Protein AF-A0A368HBX9-F1 (afdb_monomer_lite)

pLDDT: mean 72.31, std 21.31, range [24.56, 94.81]

Radius of gyration: 29.07 Å; chains: 1; bounding box: 66×70×78 Å

Secondary structure (DSSP, 8-state):
-HHHHHHHHHHS---HHHHHHHHHHHHH-SS--SS-HHHHHHHHHHHHHHHHTT-SSGGGHHHHHHHHT-TT-TT----S-HHHHHHHHHHHHTT-TT----HHHHHHHHHHHHHHH-HHHHHHHHHHHHHHHHHHTSSS---------------------------HHHHHHHHHHHTT------PPPP-----------------TTGGGS-----HHHHHHTTSB-TTT-PBPPTTS--EEEEEETTEEEEEE--TTTTTSS---EEEESS-BSSS-TT---BHHHHHHHHHHHHS---HHHHHHHHHHTT-----HHHHHHHHHHHHHHHHHHHHHHHHHHHHHHHHHHTT-

Structure (mmCIF, N/CA/C/O backbone):
data_AF-A0A368HBX9-F1
#
_entry.id   AF-A0A368HBX9-F1
#
loop_
_atom_site.group_PDB
_atom_site.id
_atom_site.type_symbol
_atom_site.label_atom_id
_atom_site.label_alt_id
_atom_site.label_comp_id
_atom_site.label_asym_id
_atom_site.label_entity_id
_atom_site.label_seq_id
_atom_site.pdbx_PDB_ins_code
_atom_site.Cartn_x
_atom_site.Cartn_y
_atom_site.Cartn_z
_atom_site.occupancy
_atom_site.B_iso_or_equiv
_atom_site.auth_seq_id
_atom_site.auth_comp_id
_atom_site.auth_asym_id
_atom_site.auth_atom_id
_atom_site.pdbx_PDB_model_num
ATOM 1 N N . MET A 1 1 ? 14.252 -23.389 0.384 1.00 79.12 1 MET A N 1
ATOM 2 C CA . MET A 1 1 ? 14.029 -22.442 -0.738 1.00 79.12 1 MET A CA 1
ATOM 3 C C . MET A 1 1 ? 14.070 -23.138 -2.090 1.00 79.12 1 MET A C 1
ATOM 5 O O . MET A 1 1 ? 13.152 -22.897 -2.861 1.00 79.12 1 MET A O 1
ATOM 9 N N . GLY A 1 2 ? 15.043 -24.024 -2.354 1.00 83.69 2 GLY A N 1
ATOM 10 C CA . GLY A 1 2 ? 15.067 -24.845 -3.577 1.00 83.69 2 GLY A CA 1
ATOM 11 C C . GLY A 1 2 ? 13.742 -25.571 -3.844 1.00 83.69 2 GLY A C 1
ATOM 12 O O . GLY A 1 2 ? 13.160 -25.384 -4.903 1.00 83.69 2 GLY A O 1
ATOM 13 N N . LEU A 1 3 ? 13.184 -26.248 -2.830 1.00 88.06 3 LEU A N 1
ATOM 14 C CA . LEU A 1 3 ? 11.869 -26.904 -2.914 1.00 88.06 3 LEU A CA 1
ATOM 15 C C . LEU A 1 3 ? 10.725 -25.970 -3.352 1.00 88.06 3 LEU A C 1
ATOM 17 O O . LEU A 1 3 ? 9.911 -26.335 -4.195 1.00 88.06 3 LEU A O 1
ATOM 21 N N . LEU A 1 4 ? 10.667 -24.755 -2.802 1.00 87.88 4 LEU A N 1
ATOM 22 C CA . LEU A 1 4 ? 9.621 -23.780 -3.120 1.00 87.88 4 LEU A CA 1
ATOM 23 C C . LEU A 1 4 ? 9.725 -23.307 -4.575 1.00 87.88 4 LEU A C 1
ATOM 25 O O . LEU A 1 4 ? 8.722 -23.272 -5.278 1.00 87.88 4 LEU A O 1
ATOM 29 N N . LEU A 1 5 ? 10.932 -22.973 -5.039 1.00 87.06 5 LEU A N 1
ATOM 30 C CA . LEU A 1 5 ? 11.135 -22.553 -6.427 1.00 87.06 5 LEU A CA 1
ATOM 31 C C . LEU A 1 5 ? 10.890 -23.703 -7.404 1.00 87.06 5 LEU A C 1
ATOM 33 O O . LEU A 1 5 ? 10.202 -23.490 -8.393 1.00 87.06 5 LEU A O 1
ATOM 37 N N . ALA A 1 6 ? 11.364 -24.913 -7.097 1.00 87.69 6 ALA A N 1
ATOM 38 C CA . ALA A 1 6 ? 11.100 -26.108 -7.898 1.00 87.69 6 ALA A CA 1
ATOM 39 C C . ALA A 1 6 ? 9.591 -26.382 -8.033 1.00 87.69 6 ALA A C 1
ATOM 41 O O . ALA A 1 6 ? 9.101 -26.639 -9.130 1.00 87.69 6 ALA A O 1
ATOM 42 N N . SER A 1 7 ? 8.838 -26.228 -6.940 1.00 88.69 7 SER A N 1
ATOM 43 C CA . SER A 1 7 ? 7.377 -26.379 -6.947 1.00 88.69 7 SER A CA 1
ATOM 44 C C . SER A 1 7 ? 6.688 -25.291 -7.782 1.00 88.69 7 SER A C 1
ATOM 46 O O . SER A 1 7 ? 5.756 -25.582 -8.521 1.00 88.69 7 SER A O 1
ATOM 48 N N . LEU A 1 8 ? 7.164 -24.040 -7.727 1.00 86.56 8 LEU A N 1
ATOM 49 C CA . LEU A 1 8 ? 6.620 -22.923 -8.518 1.00 86.56 8 LEU A CA 1
ATOM 50 C C . LEU A 1 8 ? 6.936 -23.020 -10.010 1.00 86.56 8 LEU A C 1
ATOM 52 O O . LEU A 1 8 ? 6.115 -22.632 -10.838 1.00 86.56 8 LEU A O 1
ATOM 56 N N . MET A 1 9 ? 8.111 -23.534 -10.370 1.00 84.88 9 MET A N 1
ATOM 57 C CA . MET A 1 9 ? 8.434 -23.824 -11.768 1.00 84.88 9 MET A CA 1
ATOM 58 C C . MET A 1 9 ? 7.434 -24.788 -12.381 1.00 84.88 9 MET A C 1
ATOM 60 O O . MET A 1 9 ? 7.050 -24.611 -13.532 1.00 84.88 9 MET A O 1
ATOM 64 N N . HIS A 1 10 ? 6.992 -25.771 -11.600 1.00 81.25 10 HIS A N 1
ATOM 65 C CA . HIS A 1 10 ? 6.024 -26.746 -12.064 1.00 81.25 10 HIS A CA 1
ATOM 66 C C . HIS A 1 10 ? 4.590 -26.203 -12.030 1.00 81.25 10 HIS A C 1
ATOM 68 O O . HIS A 1 10 ? 3.863 -26.332 -13.010 1.00 81.25 10 HIS A O 1
ATOM 74 N N . ALA A 1 11 ? 4.196 -25.548 -10.935 1.00 78.12 11 ALA A N 1
ATOM 75 C CA . ALA A 1 11 ? 2.830 -25.071 -10.728 1.00 78.12 11 ALA A CA 1
ATOM 76 C C . ALA A 1 11 ? 2.458 -23.856 -11.598 1.00 78.12 11 ALA A C 1
ATOM 78 O O . ALA A 1 11 ? 1.345 -23.775 -12.111 1.00 78.12 11 ALA A O 1
ATOM 79 N N . GLU A 1 12 ? 3.375 -22.898 -11.759 1.00 70.81 12 GLU A N 1
ATOM 80 C CA . GLU A 1 12 ? 3.095 -21.587 -12.367 1.00 70.81 12 GLU A CA 1
ATOM 81 C C . GLU A 1 12 ? 3.931 -21.313 -13.628 1.00 70.81 12 GLU A C 1
ATOM 83 O O . GLU A 1 12 ? 3.961 -20.185 -14.123 1.00 70.81 12 GLU A O 1
ATOM 88 N N . ASN A 1 13 ? 4.625 -22.328 -14.155 1.00 69.88 13 ASN A N 1
ATOM 89 C CA . ASN A 1 13 ? 5.542 -22.198 -15.291 1.00 69.88 13 ASN A CA 1
ATOM 90 C C . ASN A 1 13 ? 6.575 -21.068 -15.083 1.00 69.88 13 ASN A C 1
ATOM 92 O O . ASN A 1 13 ? 6.860 -20.256 -15.973 1.00 69.88 13 ASN A O 1
ATOM 96 N N . LEU A 1 14 ? 7.111 -20.964 -13.860 1.00 81.38 14 LEU A N 1
ATOM 97 C CA . LEU A 1 14 ? 8.141 -19.982 -13.538 1.00 81.38 14 LEU A CA 1
ATOM 98 C C . LEU A 1 14 ? 9.397 -20.271 -14.373 1.00 81.38 14 LEU A C 1
ATOM 100 O O . LEU A 1 14 ? 10.064 -21.284 -14.182 1.00 81.38 14 LEU A O 1
ATOM 104 N N . ALA A 1 15 ? 9.740 -19.350 -15.276 1.00 85.75 15 ALA A N 1
ATOM 105 C CA . ALA A 1 15 ? 10.918 -19.485 -16.130 1.00 85.75 15 ALA A CA 1
ATOM 106 C C . ALA A 1 15 ? 12.202 -19.698 -15.306 1.00 85.75 15 ALA A C 1
ATOM 108 O O . ALA A 1 15 ? 12.456 -18.962 -14.344 1.00 85.75 15 ALA A O 1
ATOM 109 N N . LEU A 1 16 ? 13.038 -20.649 -15.736 1.00 84.12 16 LEU A N 1
ATOM 110 C CA . LEU A 1 16 ? 14.279 -21.048 -15.060 1.00 84.12 16 LEU A CA 1
ATOM 111 C C . LEU A 1 16 ? 15.177 -19.851 -14.718 1.00 84.12 16 LEU A C 1
ATOM 113 O O . LEU A 1 16 ? 15.685 -19.740 -13.603 1.00 84.12 16 LEU A O 1
ATOM 117 N N . GLU A 1 17 ? 15.300 -18.905 -15.644 1.00 83.50 17 GLU A N 1
ATOM 118 C CA . GLU A 1 17 ? 16.165 -17.737 -15.471 1.00 83.50 17 GLU A CA 1
ATOM 119 C C . GLU A 1 17 ? 15.660 -16.797 -14.374 1.00 83.50 17 GLU A C 1
ATOM 121 O O . GLU A 1 17 ? 16.452 -16.253 -13.605 1.00 83.50 17 GLU A O 1
ATOM 126 N N . LYS A 1 18 ? 14.337 -16.673 -14.214 1.00 83.00 18 LYS A N 1
ATOM 127 C CA . LYS A 1 18 ? 13.747 -15.931 -13.092 1.00 83.00 18 LYS A CA 1
ATOM 128 C C . LYS A 1 18 ? 13.973 -16.668 -11.778 1.00 83.00 18 LYS A C 1
ATOM 130 O O . LYS A 1 18 ? 14.318 -16.037 -10.783 1.00 83.00 18 LYS A O 1
ATOM 135 N N . ALA A 1 19 ? 13.818 -17.990 -11.776 1.00 85.38 19 ALA A N 1
ATOM 136 C CA . ALA A 1 19 ? 14.048 -18.804 -10.592 1.00 85.38 19 ALA A CA 1
ATOM 137 C C . ALA A 1 19 ? 15.518 -18.740 -10.126 1.00 85.38 19 ALA A C 1
ATOM 139 O O . ALA A 1 19 ? 15.749 -18.560 -8.934 1.00 85.38 19 ALA A O 1
ATOM 140 N N . LYS A 1 20 ? 16.504 -18.739 -11.040 1.00 85.94 20 LYS A N 1
ATOM 141 C CA . LYS A 1 20 ? 17.933 -18.539 -10.710 1.00 85.94 20 LYS A CA 1
ATOM 142 C C . LYS A 1 20 ? 18.205 -17.177 -10.079 1.00 85.94 20 LYS A C 1
ATOM 144 O O . LYS A 1 20 ? 18.946 -17.097 -9.103 1.00 85.94 20 LYS A O 1
ATOM 149 N N . ILE A 1 21 ? 17.599 -16.113 -10.612 1.00 83.19 21 ILE A N 1
ATOM 150 C CA . ILE A 1 21 ? 17.734 -14.755 -10.062 1.00 83.19 21 ILE A CA 1
ATOM 151 C C . ILE A 1 21 ? 17.143 -14.684 -8.651 1.00 83.19 21 ILE A C 1
ATOM 153 O O . ILE A 1 21 ? 17.749 -14.103 -7.757 1.00 83.19 21 ILE A O 1
ATOM 157 N N . VAL A 1 22 ? 15.970 -15.285 -8.429 1.00 84.00 22 VAL A N 1
ATOM 158 C CA . VAL A 1 22 ? 15.355 -15.320 -7.094 1.00 84.00 22 VAL A CA 1
ATOM 159 C C . VAL A 1 22 ? 16.190 -16.169 -6.137 1.00 84.00 22 VAL A C 1
ATOM 161 O O . VAL A 1 22 ? 16.391 -15.764 -4.997 1.00 84.00 22 VAL A O 1
ATOM 164 N N . TYR A 1 23 ? 16.715 -17.308 -6.593 1.00 86.06 23 TYR A N 1
ATOM 165 C CA . TYR A 1 23 ? 17.570 -18.179 -5.791 1.00 86.06 23 TYR A CA 1
ATOM 166 C C . TYR A 1 23 ? 18.853 -17.467 -5.347 1.00 86.06 23 TYR A C 1
ATOM 168 O O . TYR A 1 23 ? 19.150 -17.431 -4.154 1.00 86.06 23 TYR A O 1
ATOM 176 N N . SER A 1 24 ? 19.567 -16.825 -6.277 1.00 82.00 24 SER A N 1
ATOM 177 C CA . SER A 1 24 ? 20.786 -16.070 -5.968 1.00 82.00 24 SER A CA 1
ATOM 178 C C . SER A 1 24 ? 20.502 -14.855 -5.088 1.00 82.00 24 SER A C 1
ATOM 180 O O . SER A 1 24 ? 21.226 -14.619 -4.123 1.00 82.00 24 SER A O 1
ATOM 182 N N . ALA A 1 25 ? 19.408 -14.131 -5.337 1.00 77.94 25 ALA A N 1
ATOM 183 C CA . ALA A 1 25 ? 18.980 -13.039 -4.473 1.00 77.94 25 ALA A CA 1
ATOM 184 C C . ALA A 1 25 ? 18.682 -13.536 -3.050 1.00 77.94 25 ALA A C 1
ATOM 186 O O . ALA A 1 25 ? 19.131 -12.921 -2.093 1.00 77.94 25 ALA A O 1
ATOM 187 N N . CYS A 1 26 ? 18.015 -14.684 -2.895 1.00 76.50 26 CYS A N 1
ATOM 188 C CA . CYS A 1 26 ? 17.756 -15.294 -1.591 1.00 76.50 26 CYS A CA 1
ATOM 189 C C . CYS A 1 26 ? 19.023 -15.766 -0.865 1.00 76.50 26 CYS A C 1
ATOM 191 O O . CYS A 1 26 ? 19.058 -15.673 0.358 1.00 76.50 26 CYS A O 1
ATOM 193 N N . LEU A 1 27 ? 20.043 -16.247 -1.582 1.00 75.88 27 LEU A N 1
ATOM 194 C CA . LEU A 1 27 ? 21.338 -16.600 -0.987 1.00 75.88 27 LEU A CA 1
ATOM 195 C C . LEU A 1 27 ? 22.118 -15.362 -0.521 1.00 75.88 27 LEU A C 1
ATOM 197 O O . LEU A 1 27 ? 22.791 -15.407 0.504 1.00 75.88 27 LEU A O 1
ATOM 201 N N . MET A 1 28 ? 22.005 -14.252 -1.254 1.00 72.31 28 MET A N 1
ATOM 202 C CA . MET A 1 28 ? 22.721 -13.001 -0.970 1.00 72.31 28 MET A CA 1
ATOM 203 C C . MET A 1 28 ? 21.947 -12.057 -0.028 1.00 72.31 28 MET A C 1
ATOM 205 O O . MET A 1 28 ? 22.496 -11.063 0.453 1.00 72.31 28 MET A O 1
ATOM 209 N N . ALA A 1 29 ? 20.664 -12.325 0.235 1.00 56.78 29 ALA A N 1
ATOM 210 C CA . ALA A 1 29 ? 19.783 -11.429 0.974 1.00 56.78 29 ALA A CA 1
ATOM 211 C C . ALA A 1 29 ? 19.953 -11.551 2.492 1.00 56.78 29 ALA A C 1
ATOM 213 O O . ALA A 1 29 ? 19.341 -12.381 3.160 1.00 56.78 29 ALA A O 1
ATOM 214 N N . ILE A 1 30 ? 20.684 -10.580 3.039 1.00 50.31 30 ILE A N 1
ATOM 215 C CA . ILE A 1 30 ? 20.679 -10.218 4.458 1.00 50.31 30 ILE A CA 1
ATOM 216 C C . ILE A 1 30 ? 19.310 -9.641 4.881 1.00 50.31 30 ILE A C 1
ATOM 218 O O . ILE A 1 30 ? 18.937 -9.801 6.038 1.00 50.31 30 ILE A O 1
ATOM 222 N N . HIS A 1 31 ? 18.483 -9.076 3.984 1.00 43.25 31 HIS A N 1
ATOM 223 C CA . HIS A 1 31 ? 17.137 -8.580 4.326 1.00 43.25 31 HIS A CA 1
ATOM 224 C C . HIS A 1 31 ? 16.116 -8.709 3.174 1.00 43.25 31 HIS A C 1
ATOM 226 O O . HIS A 1 31 ? 16.200 -7.983 2.189 1.00 43.25 31 HIS A O 1
ATOM 232 N N . GLY A 1 32 ? 15.073 -9.533 3.356 1.00 48.66 32 GLY A N 1
ATOM 233 C CA . GLY A 1 32 ? 13.799 -9.404 2.625 1.00 48.66 32 GLY A CA 1
ATOM 234 C C . GLY A 1 32 ? 13.327 -10.652 1.870 1.00 48.66 32 GLY A C 1
ATOM 235 O O . GLY A 1 32 ? 14.054 -11.257 1.094 1.00 48.66 32 GLY A O 1
ATOM 236 N N . LYS A 1 33 ? 12.065 -11.037 2.092 1.00 55.94 33 LYS A N 1
ATOM 237 C CA . LYS A 1 33 ? 11.411 -12.190 1.455 1.00 55.94 33 LYS A CA 1
ATOM 238 C C . LYS A 1 33 ? 11.132 -11.879 -0.024 1.00 55.94 33 LYS A C 1
ATOM 240 O O . LYS A 1 33 ? 10.221 -11.113 -0.319 1.00 55.94 33 LYS A O 1
ATOM 245 N N . HIS A 1 34 ? 11.880 -12.488 -0.946 1.00 66.44 34 HIS A N 1
ATOM 246 C CA . HIS A 1 34 ? 11.668 -12.359 -2.402 1.00 66.44 34 HIS A CA 1
ATOM 247 C C . HIS A 1 34 ? 10.403 -13.068 -2.916 1.00 66.44 34 HIS A C 1
ATOM 249 O O . HIS A 1 34 ? 10.031 -12.918 -4.077 1.00 66.44 34 HIS A O 1
ATOM 255 N N . LEU A 1 35 ? 9.727 -13.829 -2.054 1.00 75.50 35 LEU A N 1
ATOM 256 C CA . LEU A 1 35 ? 8.522 -14.582 -2.376 1.00 75.50 35 LEU A CA 1
ATOM 257 C C . LEU A 1 35 ? 7.382 -14.127 -1.457 1.00 75.50 35 LEU A C 1
ATOM 259 O O . LEU A 1 35 ? 7.550 -14.042 -0.237 1.00 75.50 35 LEU A O 1
ATOM 263 N N . CYS A 1 36 ? 6.231 -13.794 -2.047 1.00 84.81 36 CYS A N 1
ATOM 264 C CA . CYS A 1 36 ? 5.035 -13.386 -1.317 1.00 84.81 36 CYS A CA 1
ATOM 265 C C . CYS A 1 36 ? 4.257 -14.606 -0.801 1.00 84.81 36 CYS A C 1
ATOM 267 O O . CYS A 1 36 ? 4.485 -15.731 -1.238 1.00 84.81 36 CYS A O 1
ATOM 269 N N . HIS A 1 37 ? 3.300 -14.379 0.103 1.00 84.94 37 HIS A N 1
ATOM 270 C CA . HIS A 1 37 ? 2.446 -15.440 0.649 1.00 84.94 37 HIS A CA 1
ATOM 271 C C . HIS A 1 37 ? 1.680 -16.222 -0.430 1.00 84.94 37 HIS A C 1
ATOM 273 O O . HIS A 1 37 ? 1.471 -17.417 -0.247 1.00 84.94 37 HIS A O 1
ATOM 279 N N . GLN A 1 38 ? 1.333 -15.586 -1.557 1.00 84.38 38 GLN A N 1
ATOM 280 C CA . GLN A 1 38 ? 0.671 -16.269 -2.670 1.00 84.38 38 GLN A CA 1
ATOM 281 C C . GLN A 1 38 ? 1.568 -17.344 -3.284 1.00 84.38 38 GLN A C 1
ATOM 283 O O . GLN A 1 38 ? 1.120 -18.465 -3.438 1.00 84.38 38 GLN A O 1
ATOM 288 N N . HIS A 1 39 ? 2.854 -17.065 -3.519 1.00 87.00 39 HIS A N 1
ATOM 289 C CA . HIS A 1 39 ? 3.775 -18.077 -4.046 1.00 87.00 39 HIS A CA 1
ATOM 290 C C . HIS A 1 39 ? 3.928 -19.279 -3.098 1.00 87.00 39 HIS A C 1
ATOM 292 O O . HIS A 1 39 ? 4.036 -20.417 -3.544 1.00 87.00 39 HIS A O 1
ATOM 298 N N . TYR A 1 40 ? 3.902 -19.052 -1.780 1.00 87.88 40 TYR A N 1
ATOM 299 C CA . TYR A 1 40 ? 3.886 -20.159 -0.818 1.00 87.88 40 TYR A CA 1
ATOM 300 C C . TYR A 1 40 ? 2.596 -20.980 -0.920 1.00 87.88 40 TYR A C 1
ATOM 302 O O . TYR A 1 40 ? 2.663 -22.205 -0.875 1.00 87.88 40 TYR A O 1
ATOM 310 N N . ARG A 1 41 ? 1.439 -20.322 -1.080 1.00 86.94 41 ARG A N 1
ATOM 311 C CA . ARG A 1 41 ? 0.151 -21.001 -1.269 1.00 86.94 41 ARG A CA 1
ATOM 312 C C . ARG A 1 41 ? 0.101 -21.779 -2.573 1.00 86.94 41 ARG A C 1
ATOM 314 O O . ARG A 1 41 ? -0.235 -22.949 -2.521 1.00 86.94 41 ARG A O 1
ATOM 321 N N . SER A 1 42 ? 0.494 -21.187 -3.698 1.00 86.62 42 SER A N 1
ATOM 322 C CA . SER A 1 42 ? 0.492 -21.853 -5.003 1.00 86.62 42 SER A CA 1
ATOM 323 C C . SER A 1 42 ? 1.381 -23.097 -5.013 1.00 86.62 42 SER A C 1
ATOM 325 O O . SER A 1 42 ? 0.954 -24.162 -5.451 1.00 86.62 42 SER A O 1
ATOM 327 N N . ALA A 1 43 ? 2.596 -22.993 -4.465 1.00 90.44 43 ALA A N 1
ATOM 328 C CA . ALA A 1 43 ? 3.504 -24.130 -4.349 1.00 90.44 43 ALA A CA 1
ATOM 329 C C . ALA A 1 43 ? 2.948 -25.233 -3.437 1.00 90.44 43 ALA A C 1
ATOM 331 O O . ALA A 1 43 ? 3.026 -26.411 -3.777 1.00 90.44 43 ALA A O 1
ATOM 332 N N . ALA A 1 44 ? 2.375 -24.854 -2.289 1.00 90.44 44 ALA A N 1
ATOM 333 C CA . ALA A 1 44 ? 1.752 -25.803 -1.374 1.00 90.44 44 ALA A CA 1
ATOM 334 C C . ALA A 1 44 ? 0.500 -26.447 -1.981 1.00 90.44 44 ALA A C 1
ATOM 336 O O . ALA A 1 44 ? 0.309 -27.642 -1.817 1.00 90.44 44 ALA A O 1
ATOM 337 N N . CYS A 1 45 ? -0.320 -25.684 -2.703 1.00 88.81 45 CYS A N 1
ATOM 338 C CA . CYS A 1 45 ? -1.526 -26.153 -3.378 1.00 88.81 45 CYS A CA 1
ATOM 339 C C . CYS A 1 45 ? -1.190 -27.230 -4.410 1.00 88.81 45 CYS A C 1
ATOM 341 O O . CYS A 1 45 ? -1.771 -28.312 -4.380 1.00 88.81 45 CYS A O 1
ATOM 343 N N . TRP A 1 46 ? -0.180 -26.986 -5.249 1.00 90.31 46 TRP A N 1
ATOM 344 C CA . TRP A 1 46 ? 0.285 -27.989 -6.201 1.00 90.31 46 TRP A CA 1
ATOM 345 C C . TRP A 1 46 ? 0.820 -29.251 -5.502 1.00 90.31 46 TRP A C 1
ATOM 347 O O . TRP A 1 46 ? 0.377 -30.353 -5.817 1.00 90.31 46 TRP A O 1
ATOM 357 N N . LEU A 1 47 ? 1.694 -29.104 -4.497 1.00 89.94 47 LEU A N 1
ATOM 358 C CA . LEU A 1 47 ? 2.228 -30.244 -3.736 1.00 89.94 47 LEU A CA 1
ATOM 359 C C . LEU A 1 47 ? 1.137 -31.040 -3.003 1.00 89.94 47 LEU A C 1
ATOM 361 O O . LEU A 1 47 ? 1.217 -32.261 -2.928 1.00 89.94 47 LEU A O 1
ATOM 365 N N . ILE A 1 48 ? 0.121 -30.364 -2.464 1.00 88.38 48 ILE A N 1
ATOM 366 C CA . ILE A 1 48 ? -1.043 -30.999 -1.835 1.00 88.38 48 ILE A CA 1
ATOM 367 C C . ILE A 1 48 ? -1.850 -31.774 -2.872 1.00 88.38 48 ILE A C 1
ATOM 369 O O . ILE A 1 48 ? -2.330 -32.858 -2.559 1.00 88.38 48 ILE A O 1
ATOM 373 N N . GLY A 1 49 ? -1.978 -31.260 -4.095 1.00 85.44 49 GLY A N 1
ATOM 374 C CA . GLY A 1 49 ? -2.616 -31.986 -5.188 1.00 85.44 49 GLY A CA 1
ATOM 375 C C . GLY A 1 49 ? -1.920 -33.311 -5.489 1.00 85.44 49 GLY A C 1
ATOM 376 O O . GLY A 1 49 ? -2.577 -34.350 -5.494 1.00 85.44 49 GLY A O 1
ATOM 377 N N . GLU A 1 50 ? -0.594 -33.286 -5.634 1.00 88.00 50 GLU A N 1
ATOM 378 C CA . GLU A 1 50 ? 0.221 -34.493 -5.846 1.00 88.00 50 GLU A CA 1
ATOM 379 C C . GLU A 1 50 ? 0.181 -35.445 -4.632 1.00 88.00 50 GLU A C 1
ATOM 381 O O . GLU A 1 50 ? 0.150 -36.672 -4.771 1.00 88.00 50 GLU A O 1
ATOM 386 N N . ALA A 1 51 ? 0.133 -34.891 -3.417 1.00 85.38 51 ALA A N 1
ATOM 387 C CA . ALA A 1 51 ? 0.014 -35.683 -2.198 1.00 85.38 51 ALA A CA 1
ATOM 388 C C . ALA A 1 51 ? -1.342 -36.395 -2.117 1.00 85.38 51 ALA A C 1
ATOM 390 O O . ALA A 1 51 ? -1.405 -37.594 -1.861 1.00 85.38 51 ALA A O 1
ATOM 391 N N . ARG A 1 52 ? -2.443 -35.688 -2.403 1.00 82.75 52 ARG A N 1
ATOM 392 C CA . ARG A 1 52 ? -3.798 -36.261 -2.388 1.00 82.75 52 ARG A CA 1
ATOM 393 C C . ARG A 1 52 ? -3.986 -37.329 -3.456 1.00 82.75 52 ARG A C 1
ATOM 395 O O . ARG A 1 52 ? -4.687 -38.293 -3.185 1.00 82.75 52 ARG A O 1
ATOM 402 N N . SER A 1 53 ? -3.346 -37.204 -4.621 1.00 79.94 53 SER A N 1
ATOM 403 C CA . SER A 1 53 ? -3.378 -38.269 -5.634 1.00 79.94 53 SER A CA 1
ATOM 404 C C . SER A 1 53 ? -2.674 -39.557 -5.201 1.00 79.94 53 SER A C 1
ATOM 406 O O . SER A 1 53 ? -2.876 -40.589 -5.831 1.00 79.94 53 SER A O 1
ATOM 408 N N . SER A 1 54 ? -1.869 -39.506 -4.138 1.00 76.12 54 SER A N 1
ATOM 409 C CA . SER A 1 54 ? -1.122 -40.656 -3.610 1.00 76.12 54 SER A CA 1
ATOM 410 C C . SER A 1 54 ? -1.807 -41.335 -2.425 1.00 76.12 54 SER A C 1
ATOM 412 O O . SER A 1 54 ? -1.372 -42.402 -2.003 1.00 76.12 54 SER A O 1
ATOM 414 N N . LEU A 1 55 ? -2.847 -40.714 -1.859 1.00 77.88 55 LEU A N 1
ATOM 415 C CA . LEU A 1 55 ? -3.552 -41.206 -0.678 1.00 77.88 55 LEU A CA 1
ATOM 416 C C . LEU A 1 55 ? -4.837 -41.937 -1.078 1.00 77.88 55 LEU A C 1
ATOM 418 O O . LEU A 1 55 ? -5.579 -41.468 -1.938 1.00 77.88 55 LEU A O 1
ATOM 422 N N . GLU A 1 56 ? -5.137 -43.045 -0.395 1.00 72.38 56 GLU A N 1
ATOM 423 C CA . GLU A 1 56 ? -6.407 -43.771 -0.563 1.00 72.38 56 GLU A CA 1
ATOM 424 C C . GLU A 1 56 ? -7.611 -42.931 -0.099 1.00 72.38 56 GLU A C 1
ATOM 426 O O . GLU A 1 56 ? -8.672 -42.972 -0.720 1.00 72.38 56 GLU A O 1
ATOM 431 N N . ASP A 1 57 ? -7.435 -42.126 0.958 1.00 74.88 57 ASP A N 1
ATOM 432 C CA . ASP A 1 57 ? -8.425 -41.159 1.441 1.00 74.88 57 ASP A CA 1
ATOM 433 C C . ASP A 1 57 ? -7.844 -39.727 1.448 1.00 74.88 57 ASP A C 1
ATOM 435 O O . ASP A 1 57 ? -7.035 -39.374 2.318 1.00 74.88 57 ASP A O 1
ATOM 439 N N . PRO A 1 58 ? -8.286 -38.852 0.524 1.00 69.31 58 PRO A N 1
ATOM 440 C CA . PRO A 1 58 ? -7.821 -37.471 0.422 1.00 69.31 58 PRO A CA 1
ATOM 441 C C . PRO A 1 58 ? -8.108 -36.602 1.654 1.00 69.31 58 PRO A C 1
ATOM 443 O O . PRO A 1 58 ? -7.535 -35.514 1.760 1.00 69.31 58 PRO A O 1
ATOM 446 N N . ASN A 1 59 ? -9.003 -37.028 2.553 1.00 72.31 59 ASN A N 1
ATOM 447 C CA . ASN A 1 59 ? -9.347 -36.301 3.779 1.00 72.31 59 ASN A CA 1
ATOM 448 C C . ASN A 1 59 ? -8.392 -36.607 4.944 1.00 72.31 59 ASN A C 1
ATOM 450 O O . ASN A 1 59 ? -8.413 -35.905 5.954 1.00 72.31 59 ASN A O 1
ATOM 454 N N . GLN A 1 60 ? -7.516 -37.607 4.802 1.00 77.19 60 GLN A N 1
ATOM 455 C CA . GLN A 1 60 ? -6.551 -38.001 5.835 1.00 77.19 60 GLN A CA 1
ATOM 456 C C . GLN A 1 60 ? -5.197 -37.295 5.709 1.00 77.19 60 GLN A C 1
ATOM 458 O O . GLN A 1 60 ? -4.285 -37.570 6.487 1.00 77.19 60 GLN A O 1
ATOM 463 N N . LEU A 1 61 ? -5.052 -36.346 4.779 1.00 80.81 61 LEU A N 1
ATOM 464 C CA . LEU A 1 61 ? -3.791 -35.641 4.538 1.00 80.81 61 LEU A CA 1
ATOM 465 C C . LEU A 1 61 ? -3.228 -34.965 5.801 1.00 80.81 61 LEU A C 1
ATOM 467 O O . LEU A 1 61 ? -2.028 -35.039 6.044 1.00 80.81 61 LEU A O 1
ATOM 471 N N . ASP A 1 62 ? -4.071 -34.346 6.634 1.00 79.31 62 ASP A N 1
ATOM 472 C CA . ASP A 1 62 ? -3.621 -33.720 7.889 1.00 79.31 62 ASP A CA 1
ATOM 473 C C . ASP A 1 62 ? -3.068 -34.752 8.886 1.00 79.31 62 ASP A C 1
ATOM 475 O O . ASP A 1 62 ? -2.034 -34.528 9.518 1.00 79.31 62 ASP A O 1
ATOM 479 N N . ALA A 1 63 ? -3.724 -35.913 8.986 1.00 80.12 63 ALA A N 1
ATOM 480 C CA . ALA A 1 63 ? -3.267 -37.016 9.825 1.00 80.12 63 ALA A CA 1
ATOM 481 C C . ALA A 1 63 ? -1.945 -37.596 9.297 1.00 80.12 63 ALA A C 1
ATOM 483 O O . ALA A 1 63 ? -1.009 -37.779 10.073 1.00 80.12 63 ALA A O 1
ATOM 484 N N . HIS A 1 64 ? -1.828 -37.786 7.979 1.00 78.69 64 HIS A N 1
ATOM 485 C CA . HIS A 1 64 ? -0.600 -38.249 7.330 1.00 78.69 64 HIS A CA 1
ATOM 486 C C . HIS A 1 64 ? 0.571 -37.280 7.518 1.00 78.69 64 HIS A C 1
ATOM 488 O O . HIS A 1 64 ? 1.670 -37.715 7.856 1.00 78.69 64 HIS A O 1
ATOM 494 N N . LEU A 1 65 ? 0.352 -35.969 7.363 1.00 80.50 65 LEU A N 1
ATOM 495 C CA . LEU A 1 65 ? 1.386 -34.957 7.610 1.00 80.50 65 LEU A CA 1
ATOM 496 C C . LEU A 1 65 ? 1.833 -34.944 9.077 1.00 80.50 65 LEU A C 1
ATOM 498 O O . LEU A 1 65 ? 3.016 -34.754 9.353 1.00 80.50 65 LEU A O 1
ATOM 502 N N . ARG A 1 66 ? 0.905 -35.157 10.018 1.00 79.56 66 ARG A N 1
ATOM 503 C CA . ARG A 1 66 ? 1.210 -35.206 11.453 1.00 79.56 66 ARG A CA 1
ATOM 504 C C . ARG A 1 66 ? 2.047 -36.430 11.813 1.00 79.56 66 ARG A C 1
ATOM 506 O O . ARG A 1 66 ? 3.079 -36.267 12.454 1.00 79.56 66 ARG A O 1
ATOM 513 N N . VAL A 1 67 ? 1.650 -37.614 11.343 1.00 80.75 67 VAL A N 1
ATOM 514 C CA . VAL A 1 67 ? 2.396 -38.868 11.546 1.00 80.75 67 VAL A CA 1
ATOM 515 C C . VAL A 1 67 ? 3.791 -38.778 10.923 1.00 80.75 67 VAL A C 1
ATOM 517 O O . VAL A 1 67 ? 4.771 -39.170 11.549 1.00 80.75 67 VAL A O 1
ATOM 520 N N . ALA A 1 68 ? 3.913 -38.173 9.738 1.00 77.69 68 ALA A N 1
ATOM 521 C CA . ALA A 1 68 ? 5.191 -38.013 9.047 1.00 77.69 68 ALA A CA 1
ATOM 522 C C . ALA A 1 68 ? 6.187 -37.069 9.753 1.00 77.69 68 ALA A C 1
ATOM 524 O O . ALA A 1 68 ? 7.378 -37.084 9.441 1.00 77.69 68 ALA A O 1
ATOM 525 N N . LEU A 1 69 ? 5.720 -36.240 10.694 1.00 77.31 69 LEU A N 1
ATOM 526 C CA . LEU A 1 69 ? 6.564 -35.378 11.527 1.00 77.31 69 LEU A CA 1
ATOM 527 C C . LEU A 1 69 ? 6.932 -36.015 12.875 1.00 77.31 69 LEU A C 1
ATOM 529 O O . LEU A 1 69 ? 7.769 -35.456 13.590 1.00 77.31 69 LEU A O 1
ATOM 533 N N . GLU A 1 70 ? 6.336 -37.155 13.239 1.00 77.62 70 GLU A N 1
ATOM 534 C CA . GLU A 1 70 ? 6.631 -37.819 14.505 1.00 77.62 70 GLU A CA 1
ATOM 535 C C . GLU A 1 70 ? 7.995 -38.531 14.457 1.00 77.62 70 GLU A C 1
ATOM 537 O O . GLU A 1 70 ? 8.226 -39.408 13.620 1.00 77.62 70 GLU A O 1
ATOM 542 N N . PRO A 1 71 ? 8.912 -38.229 15.397 1.00 62.72 71 PRO A N 1
ATOM 543 C CA . PRO A 1 71 ? 10.263 -38.794 15.404 1.00 62.72 71 PRO A CA 1
ATOM 544 C C . PRO A 1 71 ? 10.301 -40.311 15.655 1.00 62.72 71 PRO A C 1
ATOM 546 O O . PRO A 1 71 ? 11.344 -40.930 15.457 1.00 62.72 71 PRO A O 1
ATOM 549 N N . ALA A 1 72 ? 9.184 -40.912 16.081 1.00 61.06 72 ALA A N 1
ATOM 550 C CA . ALA A 1 72 ? 9.061 -42.346 16.331 1.00 61.06 72 ALA A CA 1
ATOM 551 C C . ALA A 1 72 ? 8.913 -43.191 15.048 1.00 61.06 72 ALA A C 1
ATOM 553 O O . ALA A 1 72 ? 9.161 -44.393 15.099 1.00 61.06 72 ALA A O 1
ATOM 554 N N . HIS A 1 73 ? 8.562 -42.588 13.901 1.00 54.81 73 HIS A N 1
ATOM 555 C CA . HIS A 1 73 ? 8.347 -43.303 12.632 1.00 54.81 73 HIS A CA 1
ATOM 556 C C . HIS A 1 73 ? 9.087 -42.657 11.440 1.00 54.81 73 HIS A C 1
ATOM 558 O O . HIS A 1 73 ? 8.465 -42.242 10.463 1.00 54.81 73 HIS A O 1
ATOM 564 N N . PRO A 1 74 ? 10.431 -42.596 11.452 1.00 49.78 74 PRO A N 1
ATOM 565 C CA . PRO A 1 74 ? 11.200 -41.839 10.461 1.00 49.78 74 PRO A CA 1
ATOM 566 C C . PRO A 1 74 ? 11.277 -42.462 9.052 1.00 49.78 74 PRO A C 1
ATOM 568 O O . PRO A 1 74 ? 11.991 -41.917 8.215 1.00 49.78 74 PRO A O 1
ATOM 571 N N . GLN A 1 75 ? 10.616 -43.594 8.762 1.00 51.75 75 GLN A N 1
ATOM 572 C CA . GLN A 1 75 ? 10.933 -44.374 7.551 1.00 51.75 75 GLN A CA 1
ATOM 573 C C . GLN A 1 75 ? 9.823 -44.652 6.532 1.00 51.75 75 GLN A C 1
ATOM 575 O O . GLN A 1 75 ? 10.171 -45.141 5.463 1.00 51.75 75 GLN A O 1
ATOM 580 N N . ARG A 1 76 ? 8.537 -44.350 6.754 1.00 54.22 76 ARG A N 1
ATOM 581 C CA . ARG A 1 76 ? 7.510 -44.667 5.732 1.00 54.22 76 ARG A CA 1
ATOM 582 C C . ARG A 1 76 ? 6.285 -43.766 5.760 1.00 54.22 76 ARG A C 1
ATOM 584 O O . ARG A 1 76 ? 5.176 -44.222 6.015 1.00 54.22 76 ARG A O 1
ATOM 591 N N . THR A 1 77 ? 6.466 -42.500 5.422 1.00 61.97 77 THR A N 1
ATOM 592 C CA . THR A 1 77 ? 5.315 -41.733 4.935 1.00 61.97 77 THR A CA 1
ATOM 593 C C . THR A 1 77 ? 5.732 -41.038 3.657 1.00 61.97 77 THR A C 1
ATOM 595 O O . THR A 1 77 ? 6.217 -39.908 3.673 1.00 61.97 77 THR A O 1
ATOM 598 N N . ASP A 1 78 ? 5.600 -41.768 2.552 1.00 73.50 78 ASP A N 1
ATOM 599 C CA . ASP A 1 78 ? 5.678 -41.200 1.213 1.00 73.50 78 ASP A CA 1
ATOM 600 C C . ASP A 1 78 ? 4.443 -40.314 1.037 1.00 73.50 78 ASP A C 1
ATOM 602 O O . ASP A 1 78 ? 3.350 -40.779 0.732 1.00 73.50 78 ASP A O 1
ATOM 606 N N . VAL A 1 79 ? 4.597 -39.028 1.361 1.00 79.31 79 VAL A N 1
ATOM 607 C CA . VAL A 1 79 ? 3.498 -38.053 1.286 1.00 79.31 79 VAL A CA 1
ATOM 608 C C . VAL A 1 79 ? 3.178 -37.701 -0.163 1.00 79.31 79 VAL A C 1
ATOM 610 O O . VAL A 1 79 ? 2.042 -37.369 -0.471 1.00 79.31 79 VAL A O 1
ATOM 613 N N . VAL A 1 80 ? 4.169 -37.777 -1.049 1.00 84.75 80 VAL A N 1
ATOM 614 C CA . VAL A 1 80 ? 4.034 -37.576 -2.496 1.00 84.75 80 VAL A CA 1
ATOM 615 C C . VAL A 1 80 ? 4.683 -38.756 -3.228 1.00 84.75 80 VAL A C 1
ATOM 617 O O . VAL A 1 80 ? 5.531 -39.427 -2.632 1.00 84.75 80 VAL A O 1
ATOM 620 N N . PRO A 1 81 ? 4.358 -39.005 -4.511 1.00 87.06 81 PRO A N 1
ATOM 621 C CA . PRO A 1 81 ? 5.003 -40.055 -5.288 1.00 87.06 81 PRO A CA 1
ATOM 622 C C . PRO A 1 81 ? 6.507 -39.804 -5.407 1.00 87.06 81 PRO A C 1
ATOM 624 O O . PRO A 1 81 ? 6.964 -38.654 -5.474 1.00 87.06 81 PRO A O 1
ATOM 627 N N . MET A 1 82 ? 7.292 -40.876 -5.490 1.00 85.69 82 MET A N 1
ATOM 628 C CA . MET A 1 82 ? 8.748 -40.778 -5.633 1.00 85.69 82 MET A CA 1
ATOM 629 C C . MET A 1 82 ? 9.142 -40.016 -6.909 1.00 85.69 82 MET A C 1
ATOM 631 O O . MET A 1 82 ? 10.126 -39.278 -6.921 1.00 85.69 82 MET A O 1
ATOM 635 N N . GLU A 1 83 ? 8.334 -40.115 -7.963 1.00 87.06 83 GLU A N 1
ATOM 636 C CA . GLU A 1 83 ? 8.511 -39.408 -9.232 1.00 87.06 83 GLU A CA 1
ATOM 637 C C . GLU A 1 83 ? 8.424 -37.888 -9.047 1.00 87.06 83 GLU A C 1
ATOM 639 O O . GLU A 1 83 ? 9.145 -37.134 -9.704 1.00 87.06 83 GLU A O 1
ATOM 644 N N . VAL A 1 84 ? 7.564 -37.421 -8.136 1.00 88.56 84 VAL A N 1
ATOM 645 C CA . VAL A 1 84 ? 7.418 -35.996 -7.811 1.00 88.56 84 VAL A CA 1
ATOM 646 C C . VAL A 1 84 ? 8.645 -35.506 -7.052 1.00 88.56 84 VAL A C 1
ATOM 648 O O . VAL A 1 84 ? 9.184 -34.450 -7.388 1.00 88.56 84 VAL A O 1
ATOM 651 N N . LEU A 1 85 ? 9.143 -36.291 -6.093 1.00 89.94 85 LEU A N 1
ATOM 652 C CA . LEU A 1 85 ? 10.380 -35.972 -5.380 1.00 89.94 85 LEU A CA 1
ATOM 653 C C . LEU A 1 85 ? 11.577 -35.894 -6.340 1.00 89.94 85 LEU A C 1
ATOM 655 O O . LEU A 1 85 ? 12.308 -34.906 -6.321 1.00 89.94 85 LEU A O 1
ATOM 659 N N . GLN A 1 86 ? 11.751 -36.890 -7.213 1.00 89.94 86 GLN A N 1
ATOM 660 C CA . GLN A 1 86 ? 12.831 -36.915 -8.207 1.00 89.94 86 GLN A CA 1
ATOM 661 C C . GLN A 1 86 ? 12.744 -35.734 -9.177 1.00 89.94 86 GLN A C 1
ATOM 663 O O . GLN A 1 86 ? 13.754 -35.105 -9.496 1.00 89.94 86 GLN A O 1
ATOM 668 N N . ARG A 1 87 ? 11.532 -35.372 -9.611 1.00 89.25 87 ARG A N 1
ATOM 669 C CA . ARG A 1 87 ? 11.321 -34.211 -10.479 1.00 89.25 87 ARG A CA 1
ATOM 670 C C . ARG A 1 87 ? 11.693 -32.910 -9.772 1.00 89.25 87 ARG A C 1
ATOM 672 O O . ARG A 1 87 ? 12.418 -32.095 -10.340 1.00 89.25 87 ARG A O 1
ATOM 679 N N . LEU A 1 88 ? 11.258 -32.719 -8.528 1.00 90.25 88 LEU A N 1
ATOM 680 C CA . LEU A 1 88 ? 11.619 -31.546 -7.727 1.00 90.25 88 LEU A CA 1
ATOM 681 C C . LEU A 1 88 ? 13.124 -31.461 -7.484 1.00 90.25 88 LEU A C 1
ATOM 683 O O . LEU A 1 88 ? 13.690 -30.374 -7.590 1.00 90.25 88 LEU A O 1
ATOM 687 N N . GLN A 1 89 ? 13.766 -32.601 -7.230 1.00 91.56 89 GLN A N 1
ATOM 688 C CA . GLN A 1 89 ? 15.214 -32.704 -7.104 1.00 91.56 89 GLN A CA 1
ATOM 689 C C . GLN A 1 89 ? 15.918 -32.271 -8.400 1.00 91.56 89 GLN A C 1
ATOM 691 O O . GLN A 1 89 ? 16.803 -31.421 -8.350 1.00 91.56 89 GLN A O 1
ATOM 696 N N . SER A 1 90 ? 15.465 -32.748 -9.567 1.00 89.25 90 SER A N 1
ATOM 697 C CA . SER A 1 90 ? 16.043 -32.355 -10.861 1.00 89.25 90 SER A CA 1
ATOM 698 C C . SER A 1 90 ? 15.951 -30.845 -11.118 1.00 89.25 90 SER A C 1
ATOM 700 O O . SER A 1 90 ? 16.906 -30.242 -11.601 1.00 89.25 90 SER A O 1
ATOM 702 N N . TYR A 1 91 ? 14.845 -30.199 -10.726 1.00 87.94 91 TYR A N 1
ATOM 703 C CA . TYR A 1 91 ? 14.713 -28.743 -10.811 1.00 87.94 91 TYR A CA 1
ATOM 704 C C . TYR A 1 91 ? 15.605 -28.024 -9.800 1.00 87.94 91 TYR A C 1
ATOM 706 O O . TYR A 1 91 ? 16.200 -27.004 -10.135 1.00 87.94 91 TYR A O 1
ATOM 714 N N . ALA A 1 92 ? 15.716 -28.538 -8.575 1.00 88.25 92 ALA A N 1
ATOM 715 C CA . ALA A 1 92 ? 16.571 -27.958 -7.548 1.00 88.25 92 ALA A CA 1
ATOM 716 C C . ALA A 1 92 ? 18.048 -27.953 -7.965 1.00 88.25 92 ALA A C 1
ATOM 718 O O . ALA A 1 92 ? 18.729 -26.945 -7.782 1.00 88.25 92 ALA A O 1
ATOM 719 N N . GLU A 1 93 ? 18.507 -29.020 -8.621 1.00 89.94 93 GLU A N 1
ATOM 720 C CA . GLU A 1 93 ? 19.872 -29.153 -9.142 1.00 89.94 93 GLU A CA 1
ATOM 721 C C . GLU A 1 93 ? 20.224 -28.127 -10.229 1.00 89.94 93 GLU A C 1
ATOM 723 O O . GLU A 1 93 ? 21.403 -27.810 -10.415 1.00 89.94 93 GLU A O 1
ATOM 728 N N . LEU A 1 94 ? 19.225 -27.548 -10.912 1.00 85.50 94 LEU A N 1
ATOM 729 C CA . LEU A 1 94 ? 19.436 -26.448 -11.865 1.00 85.50 94 LEU A CA 1
ATOM 730 C C . LEU A 1 94 ? 19.853 -25.139 -11.177 1.00 85.50 94 LEU A C 1
ATOM 732 O O . LEU A 1 94 ? 20.362 -24.231 -11.844 1.00 85.50 94 LEU A O 1
ATOM 736 N N . PHE A 1 95 ? 19.627 -25.033 -9.867 1.00 81.75 95 PHE A N 1
ATOM 737 C CA . PHE A 1 95 ? 19.983 -23.877 -9.045 1.00 81.75 95 PHE A CA 1
ATOM 738 C C . PHE A 1 95 ? 21.138 -24.177 -8.104 1.00 81.75 95 PHE A C 1
ATOM 740 O O . PHE A 1 95 ? 22.033 -23.349 -7.947 1.00 81.75 95 PHE A O 1
ATOM 747 N N . ASP A 1 96 ? 21.098 -25.343 -7.464 1.00 82.06 96 ASP A N 1
ATOM 748 C CA . ASP A 1 96 ? 22.044 -25.737 -6.437 1.00 82.06 96 ASP A CA 1
ATOM 749 C C . ASP A 1 96 ? 22.165 -27.254 -6.351 1.00 82.06 96 ASP A C 1
ATOM 751 O O . ASP A 1 96 ? 21.290 -27.952 -5.843 1.00 82.06 96 ASP A O 1
ATOM 755 N N . LYS A 1 97 ? 23.309 -27.753 -6.813 1.00 83.88 97 LYS A N 1
ATOM 756 C CA . LYS A 1 97 ? 23.644 -29.179 -6.778 1.00 83.88 97 LYS A CA 1
ATOM 757 C C . LYS A 1 97 ? 23.965 -29.691 -5.372 1.00 83.88 97 LYS A C 1
ATOM 759 O O . LYS A 1 97 ? 24.103 -30.894 -5.191 1.00 83.88 97 LYS A O 1
ATOM 764 N N . THR A 1 98 ? 24.153 -28.801 -4.398 1.00 81.88 98 THR A N 1
ATOM 765 C CA . THR A 1 98 ? 24.628 -29.160 -3.054 1.00 81.88 98 THR A CA 1
ATOM 766 C C . THR A 1 98 ? 23.502 -29.370 -2.047 1.00 81.88 98 THR A C 1
ATOM 768 O O . THR A 1 98 ? 23.742 -29.948 -0.989 1.00 81.88 98 THR A O 1
ATOM 771 N N . THR A 1 99 ? 22.274 -28.953 -2.377 1.00 79.50 99 THR A N 1
ATOM 772 C CA . THR A 1 99 ? 21.124 -29.022 -1.469 1.00 79.50 99 THR A CA 1
ATOM 773 C C . THR A 1 99 ? 20.131 -30.100 -1.929 1.00 79.50 99 THR A C 1
ATOM 775 O O . THR A 1 99 ? 19.265 -29.805 -2.757 1.00 79.50 99 THR A O 1
ATOM 778 N N . PRO A 1 100 ? 20.217 -31.341 -1.411 1.00 87.56 100 PRO A N 1
ATOM 779 C CA . PRO A 1 100 ? 19.241 -32.381 -1.719 1.00 87.56 100 PRO A CA 1
ATOM 780 C C . PRO A 1 100 ? 17.889 -32.067 -1.066 1.00 87.56 100 PRO A C 1
ATOM 782 O O . PRO A 1 100 ? 17.822 -31.667 0.096 1.00 87.56 100 PRO A O 1
ATOM 785 N N . ILE A 1 101 ? 16.807 -32.264 -1.816 1.00 89.12 101 ILE A N 1
ATOM 786 C CA . ILE A 1 101 ? 15.432 -32.221 -1.322 1.00 89.12 101 ILE A CA 1
ATOM 787 C C . ILE A 1 101 ? 15.064 -33.618 -0.829 1.00 89.12 101 ILE A C 1
ATOM 789 O O . ILE A 1 101 ? 15.165 -34.597 -1.565 1.00 89.12 101 ILE A O 1
ATOM 793 N N . THR A 1 102 ? 14.591 -33.708 0.410 1.00 89.94 102 THR A N 1
ATOM 794 C CA . THR A 1 102 ? 14.093 -34.958 0.997 1.00 89.94 102 THR A CA 1
ATOM 795 C C . THR A 1 102 ? 12.570 -34.943 1.144 1.00 89.94 102 THR A C 1
ATOM 797 O O . THR A 1 102 ? 11.956 -33.874 1.189 1.00 89.94 102 THR A O 1
ATOM 800 N N . MET A 1 103 ? 11.938 -36.118 1.294 1.00 87.44 103 MET A N 1
ATOM 801 C CA . MET A 1 103 ? 10.505 -36.201 1.638 1.00 87.44 103 MET A CA 1
ATOM 802 C C . MET A 1 103 ? 10.180 -35.388 2.894 1.00 87.44 103 MET A C 1
ATOM 804 O O . MET A 1 103 ? 9.176 -34.683 2.939 1.00 87.44 103 MET A O 1
ATOM 808 N N . LEU A 1 104 ? 11.064 -35.416 3.894 1.00 86.69 104 LEU A N 1
ATOM 809 C CA . LEU A 1 104 ? 10.882 -34.674 5.138 1.00 86.69 104 LEU A CA 1
ATOM 810 C C . LEU A 1 104 ? 10.835 -33.154 4.913 1.00 86.69 104 LEU A C 1
ATOM 812 O O . LEU A 1 104 ? 10.100 -32.457 5.612 1.00 86.69 104 LEU A O 1
ATOM 816 N N . ASP A 1 105 ? 11.568 -32.630 3.928 1.00 88.69 105 ASP A N 1
ATOM 817 C CA . ASP A 1 105 ? 11.503 -31.210 3.568 1.00 88.69 105 ASP A CA 1
ATOM 818 C C . ASP A 1 105 ? 10.150 -30.845 2.953 1.00 88.69 105 ASP A C 1
ATOM 820 O O . ASP A 1 105 ? 9.616 -29.774 3.248 1.00 88.69 105 ASP A O 1
ATOM 824 N N . ILE A 1 106 ? 9.566 -31.752 2.163 1.00 90.06 106 ILE A N 1
ATOM 825 C CA . ILE A 1 106 ? 8.213 -31.608 1.609 1.00 90.06 106 ILE A CA 1
ATOM 826 C C . ILE A 1 106 ? 7.182 -31.603 2.737 1.00 90.06 106 ILE A C 1
ATOM 828 O O . ILE A 1 106 ? 6.368 -30.682 2.813 1.00 90.06 106 ILE A O 1
ATOM 832 N N . VAL A 1 107 ? 7.258 -32.562 3.664 1.00 88.62 107 VAL A N 1
ATOM 833 C CA . VAL A 1 107 ? 6.347 -32.634 4.817 1.00 88.62 107 VAL A CA 1
ATOM 834 C C . VAL A 1 107 ? 6.438 -31.374 5.677 1.00 88.62 107 VAL A C 1
ATOM 836 O O . VAL A 1 107 ? 5.416 -30.768 6.002 1.00 88.62 107 VAL A O 1
ATOM 839 N N . ARG A 1 108 ? 7.655 -30.926 6.011 1.00 89.12 108 ARG A N 1
ATOM 840 C CA . ARG A 1 108 ? 7.874 -29.695 6.787 1.00 89.12 108 ARG A CA 1
ATOM 841 C C . ARG A 1 108 ? 7.330 -28.467 6.067 1.00 89.12 108 ARG A C 1
ATOM 843 O O . ARG A 1 108 ? 6.705 -27.621 6.701 1.00 89.12 108 ARG A O 1
ATOM 850 N N . PHE A 1 109 ? 7.552 -28.368 4.758 1.00 90.75 109 PHE A N 1
ATOM 851 C CA . PHE A 1 109 ? 7.051 -27.259 3.954 1.00 90.75 109 PHE A CA 1
ATOM 852 C C . PHE A 1 109 ? 5.518 -27.224 3.917 1.00 90.75 109 PHE A C 1
ATOM 854 O O . PHE A 1 109 ? 4.923 -26.167 4.147 1.00 90.75 109 PHE A O 1
ATOM 861 N N . LEU A 1 110 ? 4.879 -28.372 3.679 1.00 90.00 110 LEU A N 1
ATOM 862 C CA . LEU A 1 110 ? 3.424 -28.496 3.661 1.00 90.00 110 LEU A CA 1
ATOM 863 C C . LEU A 1 110 ? 2.812 -28.201 5.030 1.00 90.00 110 LEU A C 1
ATOM 865 O O . LEU A 1 110 ? 1.851 -27.440 5.107 1.00 90.00 110 LEU A O 1
ATOM 869 N N . SER A 1 111 ? 3.398 -28.722 6.109 1.00 88.12 111 SER A N 1
ATOM 870 C CA . SER A 1 111 ? 2.945 -28.446 7.474 1.00 88.12 111 SER A CA 1
ATOM 871 C C . SER A 1 111 ? 3.085 -26.965 7.849 1.00 88.12 111 SER A C 1
ATOM 873 O O . SER A 1 111 ? 2.146 -26.387 8.400 1.00 88.12 111 SER A O 1
ATOM 875 N N . ASP A 1 112 ? 4.195 -26.306 7.493 1.00 88.44 112 ASP A N 1
ATOM 876 C CA . ASP A 1 112 ? 4.372 -24.865 7.731 1.00 88.44 112 ASP A CA 1
ATOM 877 C C . ASP A 1 112 ? 3.338 -24.036 6.949 1.00 88.44 112 ASP A C 1
ATOM 879 O O . ASP A 1 112 ? 2.755 -23.091 7.487 1.00 88.44 112 ASP A O 1
ATOM 883 N N . CYS A 1 113 ? 3.037 -24.414 5.702 1.00 88.50 113 CYS A N 1
ATOM 884 C CA . CYS A 1 113 ? 2.001 -23.754 4.906 1.00 88.50 113 CYS A CA 1
ATOM 885 C C . CYS A 1 113 ? 0.591 -24.007 5.461 1.00 88.50 113 CYS A C 1
ATOM 887 O O . CYS A 1 113 ? -0.186 -23.059 5.595 1.00 88.50 113 CYS A O 1
ATOM 889 N N . ALA A 1 114 ? 0.274 -25.245 5.841 1.00 86.44 114 ALA A N 1
ATOM 890 C CA . ALA A 1 114 ? -1.000 -25.617 6.448 1.00 86.44 114 ALA A CA 1
ATOM 891 C C . ALA A 1 114 ? -1.241 -24.865 7.766 1.00 86.44 114 ALA A C 1
ATOM 893 O O . ALA A 1 114 ? -2.323 -24.318 7.968 1.00 86.44 114 ALA A O 1
ATOM 894 N N . SER A 1 115 ? -0.217 -24.749 8.617 1.00 86.00 115 SER A N 1
ATOM 895 C CA . SER A 1 115 ? -0.272 -23.992 9.875 1.00 86.00 115 SER A CA 1
ATOM 896 C C . SER A 1 115 ? -0.488 -22.490 9.643 1.00 86.00 115 SER A C 1
ATOM 898 O O . SER A 1 115 ? -1.278 -21.847 10.335 1.00 86.00 115 SER A O 1
ATOM 900 N N . ARG A 1 116 ? 0.171 -21.911 8.630 1.00 84.50 116 ARG A N 1
ATOM 901 C CA . ARG A 1 116 ? 0.110 -20.464 8.355 1.00 84.50 116 ARG A CA 1
ATOM 902 C C . ARG A 1 116 ? -1.137 -20.015 7.602 1.00 84.50 116 ARG A C 1
ATOM 904 O O . ARG A 1 116 ? -1.584 -18.887 7.813 1.00 84.50 116 ARG A O 1
ATOM 911 N N . TYR A 1 117 ? -1.652 -20.831 6.686 1.00 86.62 117 TYR A N 1
ATOM 912 C CA . TYR A 1 117 ? -2.737 -20.435 5.779 1.00 86.62 117 TYR A CA 1
ATOM 913 C C . TYR A 1 117 ? -4.032 -21.227 5.985 1.00 86.62 117 TYR A C 1
ATOM 915 O O . TYR A 1 117 ? -5.073 -20.797 5.487 1.00 86.62 117 TYR A O 1
ATOM 923 N N . GLY A 1 118 ? -3.989 -22.315 6.755 1.00 83.25 118 GLY A N 1
ATOM 924 C CA . GLY A 1 118 ? -5.084 -23.263 6.939 1.00 83.25 118 GLY A CA 1
ATOM 925 C C . GLY A 1 118 ? -5.147 -24.270 5.791 1.00 83.25 118 GLY A C 1
ATOM 926 O O . GLY A 1 118 ? -5.332 -23.876 4.641 1.00 83.25 118 GLY A O 1
ATOM 927 N N . LEU A 1 119 ? -5.040 -25.569 6.096 1.00 80.94 119 LEU A N 1
ATOM 928 C CA . LEU A 1 119 ? -5.062 -26.643 5.091 1.00 80.94 119 LEU A CA 1
ATOM 929 C C . LEU A 1 119 ? -6.327 -26.590 4.220 1.00 80.94 119 LEU A C 1
ATOM 931 O O . LEU A 1 119 ? -6.230 -26.598 2.998 1.00 80.94 119 LEU A O 1
ATOM 935 N N . ASN A 1 120 ? -7.495 -26.419 4.845 1.00 78.25 120 ASN A N 1
ATOM 936 C CA . ASN A 1 120 ? -8.783 -26.331 4.147 1.00 78.25 120 ASN A CA 1
ATOM 937 C C . ASN A 1 120 ? -8.854 -25.146 3.173 1.00 78.25 120 ASN A C 1
ATOM 939 O O . ASN A 1 120 ? -9.486 -25.253 2.129 1.00 78.25 120 ASN A O 1
ATOM 943 N N . ASN A 1 121 ? -8.183 -24.033 3.484 1.00 77.62 121 ASN A N 1
ATOM 944 C CA . ASN A 1 121 ? -8.157 -22.868 2.600 1.00 77.62 121 ASN A CA 1
ATOM 945 C C . ASN A 1 121 ? -7.268 -23.118 1.376 1.00 77.62 121 ASN A C 1
ATOM 947 O O . ASN A 1 121 ? -7.611 -22.693 0.280 1.00 77.62 121 ASN A O 1
ATOM 951 N N . ILE A 1 122 ? -6.140 -23.817 1.556 1.00 79.19 122 ILE A N 1
ATOM 952 C CA . ILE A 1 122 ? -5.249 -24.181 0.445 1.00 79.19 122 ILE A CA 1
ATOM 953 C C . ILE A 1 122 ? -5.930 -25.217 -0.461 1.00 79.19 122 ILE A C 1
ATOM 955 O O . ILE A 1 122 ? -5.852 -25.114 -1.680 1.00 79.19 122 ILE A O 1
ATOM 959 N N . VAL A 1 123 ? -6.636 -26.187 0.130 1.00 78.75 123 VAL A N 1
ATOM 960 C CA . VAL A 1 123 ? -7.401 -27.199 -0.613 1.00 78.75 123 VAL A CA 1
ATOM 961 C C . VAL A 1 123 ? -8.566 -26.565 -1.382 1.00 78.75 123 VAL A C 1
ATOM 963 O O . VAL A 1 123 ? -8.751 -26.878 -2.552 1.00 78.75 123 VAL A O 1
ATOM 966 N N . ALA A 1 124 ? -9.297 -25.619 -0.788 1.00 73.12 124 ALA A N 1
ATOM 967 C CA . ALA A 1 124 ? -10.377 -24.915 -1.484 1.00 73.12 124 ALA A CA 1
ATOM 968 C C . ALA A 1 124 ? -9.879 -24.105 -2.702 1.00 73.12 124 ALA A C 1
ATOM 970 O O . ALA A 1 124 ? -10.574 -24.032 -3.713 1.00 73.12 124 ALA A O 1
ATOM 971 N N . GLU A 1 125 ? -8.665 -23.537 -2.638 1.00 67.25 125 GLU A N 1
ATOM 972 C CA . GLU A 1 125 ? -8.012 -22.877 -3.785 1.00 67.25 125 GLU A CA 1
ATOM 973 C C . GLU A 1 125 ? -7.613 -23.872 -4.901 1.00 67.25 125 GLU A C 1
ATOM 975 O O . GLU A 1 125 ? -7.428 -23.480 -6.055 1.00 67.25 125 GLU A O 1
ATOM 980 N N . ME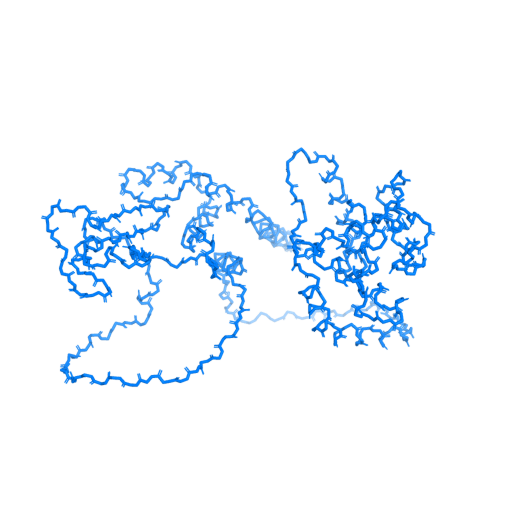T A 1 126 ? -7.477 -25.165 -4.593 1.00 64.81 126 MET A N 1
ATOM 981 C CA . MET A 1 126 ? -7.218 -26.213 -5.586 1.00 64.81 126 MET A CA 1
ATOM 982 C C . MET A 1 126 ? -8.485 -26.538 -6.388 1.00 64.81 126 MET A C 1
ATOM 984 O O . MET A 1 126 ? -8.440 -26.619 -7.618 1.00 64.81 126 MET A O 1
ATOM 988 N N . ASP A 1 127 ? -9.622 -26.666 -5.701 1.00 58.72 127 ASP A N 1
ATOM 989 C CA . ASP A 1 127 ? -10.895 -27.076 -6.303 1.00 58.72 127 ASP A CA 1
ATOM 990 C C . ASP A 1 127 ? -11.446 -26.030 -7.293 1.00 58.72 127 ASP A C 1
ATOM 992 O O . ASP A 1 127 ? -12.112 -26.392 -8.262 1.00 58.72 127 ASP A O 1
ATOM 996 N N . CYS A 1 128 ? -11.103 -24.744 -7.134 1.00 52.47 128 CYS A N 1
ATOM 997 C CA . CYS A 1 128 ? -11.469 -23.693 -8.093 1.00 52.47 128 CYS A CA 1
ATOM 998 C C . CYS A 1 128 ? -10.529 -23.582 -9.309 1.00 52.47 128 CYS A C 1
ATOM 1000 O O . CYS A 1 128 ? -10.935 -23.062 -10.345 1.00 52.47 128 CYS A O 1
ATOM 1002 N N . ASN A 1 129 ? -9.289 -24.074 -9.208 1.00 48.84 129 ASN A N 1
ATOM 1003 C CA . ASN A 1 129 ? -8.298 -24.022 -10.292 1.00 48.84 129 ASN A CA 1
ATOM 1004 C C . ASN A 1 129 ? -8.255 -25.314 -11.136 1.00 48.84 129 ASN A C 1
ATOM 1006 O O . ASN A 1 129 ? -7.740 -25.308 -12.256 1.00 48.84 129 ASN A O 1
ATOM 1010 N N . SER A 1 130 ? -8.815 -26.419 -10.629 1.00 47.50 130 SER A N 1
ATOM 1011 C CA . SER A 1 130 ? -8.840 -27.731 -11.301 1.00 47.50 130 SER A CA 1
ATOM 1012 C C . SER A 1 130 ? -9.616 -27.724 -12.632 1.00 47.50 130 SER A C 1
ATOM 1014 O O . SER A 1 130 ? -9.259 -28.426 -13.581 1.00 47.50 130 SER A O 1
ATOM 1016 N N . SER A 1 131 ? -10.623 -26.854 -12.770 1.00 40.06 131 SER A N 1
ATOM 1017 C CA . SER A 1 131 ? -11.370 -26.674 -14.025 1.00 40.06 131 SER A CA 1
ATOM 1018 C C . SER A 1 131 ? -10.538 -26.083 -15.174 1.00 40.06 131 SER A C 1
ATOM 1020 O O . SER A 1 131 ? -10.905 -26.261 -16.336 1.00 40.06 131 SER A O 1
ATOM 1022 N N . ASP A 1 132 ? -9.412 -25.427 -14.875 1.00 35.19 132 ASP A N 1
ATOM 1023 C CA . ASP A 1 132 ? -8.548 -24.771 -15.868 1.00 35.19 132 ASP A CA 1
ATOM 1024 C C . ASP A 1 132 ? -7.311 -25.601 -16.253 1.00 35.19 132 ASP A C 1
ATOM 1026 O O . ASP A 1 132 ? -6.742 -25.416 -17.333 1.00 35.19 132 ASP A O 1
ATOM 1030 N N . SER A 1 133 ? -6.889 -26.543 -15.403 1.00 37.59 133 SER A N 1
ATOM 1031 C CA . SER A 1 133 ? -5.731 -27.413 -15.658 1.00 37.59 133 SER A CA 1
ATOM 1032 C C . SER A 1 133 ? -6.086 -28.662 -16.474 1.00 37.59 133 SER A C 1
ATOM 1034 O O . SER A 1 133 ? -5.269 -29.110 -17.280 1.00 37.59 133 SER A O 1
ATOM 1036 N N . LEU A 1 134 ? -7.320 -29.174 -16.363 1.00 38.94 134 LEU A N 1
ATOM 1037 C CA . LEU A 1 134 ? -7.809 -30.299 -17.175 1.00 38.94 134 LEU A CA 1
ATOM 1038 C C . LEU A 1 134 ? -7.971 -29.957 -18.666 1.00 38.94 134 LEU A C 1
ATOM 1040 O O . LEU A 1 134 ? -7.843 -30.847 -19.501 1.00 38.94 134 LEU A O 1
ATOM 1044 N N . LYS A 1 135 ? -8.162 -28.679 -19.024 1.00 36.81 135 LYS A N 1
ATOM 1045 C CA . LYS A 1 135 ? -8.182 -28.246 -20.434 1.00 36.81 135 LYS A CA 1
ATOM 1046 C C . LYS A 1 135 ? -6.796 -28.237 -21.078 1.00 36.81 135 LYS A C 1
ATOM 1048 O O . LYS A 1 135 ? -6.676 -28.560 -22.248 1.00 36.81 135 LYS A O 1
ATOM 1053 N N . ARG A 1 136 ? -5.733 -27.942 -20.322 1.00 39.81 136 ARG A N 1
ATOM 1054 C CA . ARG A 1 136 ? -4.367 -27.859 -20.879 1.00 39.81 136 ARG A CA 1
ATOM 1055 C C . ARG A 1 136 ? -3.678 -29.212 -21.066 1.00 39.81 136 ARG A C 1
ATOM 1057 O O . ARG A 1 136 ? -2.661 -29.270 -21.743 1.00 39.81 136 ARG A O 1
ATOM 1064 N N . LYS A 1 137 ? -4.212 -30.292 -20.486 1.00 36.22 137 LYS A N 1
ATOM 1065 C CA . LYS A 1 137 ? -3.687 -31.656 -20.677 1.00 36.22 137 LYS A CA 1
ATOM 1066 C C . LYS A 1 137 ? -4.167 -32.332 -21.969 1.00 36.22 137 LYS A C 1
ATOM 1068 O O . LYS A 1 137 ? -3.609 -33.362 -22.315 1.00 36.22 137 LYS A O 1
ATOM 1073 N N . LEU A 1 138 ? -5.164 -31.771 -22.661 1.00 36.03 138 LEU A N 1
ATOM 1074 C CA . LEU A 1 138 ? -5.721 -32.337 -23.899 1.00 36.03 138 LEU A CA 1
ATOM 1075 C C . LEU A 1 138 ? -5.147 -31.721 -25.189 1.00 36.03 138 LEU A C 1
ATOM 1077 O O . LEU A 1 138 ? -5.368 -32.282 -26.253 1.00 36.03 138 LEU A O 1
ATOM 1081 N N . ASP A 1 139 ? -4.364 -30.640 -25.101 1.00 31.12 139 ASP A N 1
ATOM 1082 C CA . ASP A 1 139 ? -3.851 -29.910 -26.277 1.00 31.12 139 ASP A CA 1
ATOM 1083 C C . ASP A 1 139 ? -2.360 -30.181 -26.593 1.00 31.12 139 ASP A C 1
ATOM 1085 O O . ASP A 1 139 ? -1.732 -29.409 -27.314 1.00 31.12 139 ASP A O 1
ATOM 1089 N N . LEU A 1 140 ? -1.758 -31.252 -26.055 1.00 35.75 140 LEU A N 1
ATOM 1090 C CA . LEU A 1 140 ? -0.334 -31.577 -26.275 1.00 35.75 140 LEU A CA 1
ATOM 1091 C C . LEU A 1 140 ? -0.061 -32.744 -27.241 1.00 35.75 140 LEU A C 1
ATOM 1093 O O . LEU A 1 140 ? 1.105 -33.048 -27.468 1.00 35.75 140 LEU A O 1
ATOM 1097 N N . ASP A 1 141 ? -1.088 -33.315 -27.878 1.00 30.62 141 ASP A N 1
ATOM 1098 C CA . ASP A 1 141 ? -0.935 -34.403 -28.865 1.00 30.62 141 ASP A CA 1
ATOM 1099 C C . ASP A 1 141 ? -1.214 -33.950 -30.310 1.00 30.62 141 ASP A C 1
ATOM 1101 O O . ASP A 1 141 ? -1.945 -34.588 -31.067 1.00 30.62 141 ASP A O 1
ATOM 1105 N N . SER A 1 142 ? -0.638 -32.830 -30.743 1.00 31.11 142 SER A N 1
ATOM 1106 C CA . SER A 1 142 ? -0.601 -32.494 -32.174 1.00 31.11 142 SER A CA 1
ATOM 1107 C C . SER A 1 142 ? 0.721 -31.832 -32.540 1.00 31.11 142 SER A C 1
ATOM 1109 O O . SER A 1 142 ? 0.856 -30.609 -32.570 1.00 31.11 142 SER A O 1
ATOM 1111 N N . GLU A 1 143 ? 1.713 -32.677 -32.812 1.00 34.97 143 GLU A N 1
ATOM 1112 C CA . GLU A 1 143 ? 2.799 -32.333 -33.722 1.00 34.97 143 GLU A CA 1
ATOM 1113 C C . GLU A 1 143 ? 2.206 -32.078 -35.115 1.00 34.97 143 GLU A C 1
ATOM 1115 O O . GLU A 1 143 ? 1.503 -32.937 -35.631 1.00 34.97 143 GLU A O 1
ATOM 1120 N N . GLU A 1 144 ? 2.481 -30.917 -35.718 1.00 30.67 144 GLU A N 1
ATOM 1121 C CA . GLU A 1 144 ? 2.993 -30.833 -37.094 1.00 30.67 144 GLU A CA 1
ATOM 1122 C C . GLU A 1 144 ? 3.290 -29.385 -37.534 1.00 30.67 144 GLU A C 1
ATOM 1124 O O . GLU A 1 144 ? 2.484 -28.468 -37.400 1.00 30.67 144 GLU A O 1
ATOM 1129 N N . MET A 1 145 ? 4.479 -29.250 -38.128 1.00 26.58 145 MET A N 1
ATOM 1130 C CA . MET A 1 145 ? 4.863 -28.336 -39.210 1.00 26.58 145 MET A CA 1
ATOM 1131 C C . MET A 1 145 ? 4.800 -26.813 -39.001 1.00 26.58 145 MET A C 1
ATOM 1133 O O . MET A 1 145 ? 3.799 -26.131 -39.201 1.00 26.58 145 MET A O 1
ATOM 1137 N N . MET A 1 146 ? 6.001 -26.259 -38.815 1.00 33.38 146 MET A N 1
ATOM 113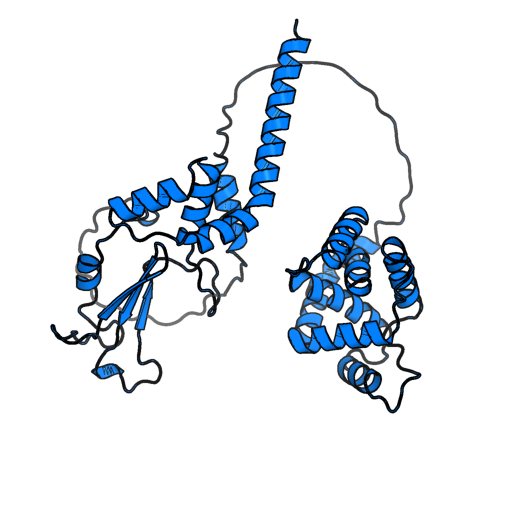8 C CA . MET A 1 146 ? 6.391 -24.952 -39.354 1.00 33.38 146 MET A CA 1
ATOM 1139 C C . MET A 1 146 ? 6.068 -24.844 -40.854 1.00 33.38 146 MET A C 1
ATOM 1141 O O . MET A 1 146 ? 6.305 -25.798 -41.600 1.00 33.38 146 MET A O 1
ATOM 1145 N N . PRO A 1 147 ? 5.708 -23.641 -41.329 1.00 30.75 147 PRO A N 1
ATOM 1146 C CA . PRO A 1 147 ? 6.361 -23.164 -42.538 1.00 30.75 147 PRO A CA 1
ATOM 1147 C C . PRO A 1 147 ? 6.860 -21.721 -42.447 1.00 30.75 147 PRO A C 1
ATOM 1149 O O . PRO A 1 147 ? 6.493 -20.915 -41.593 1.00 30.75 147 PRO A O 1
ATOM 1152 N N . GLU A 1 148 ? 7.781 -21.471 -43.363 1.00 24.56 148 GLU A N 1
ATOM 1153 C CA . GLU A 1 148 ? 8.724 -20.376 -43.443 1.00 24.56 148 GLU A CA 1
ATOM 1154 C C . GLU A 1 148 ? 8.120 -18.994 -43.720 1.00 24.56 148 GLU A C 1
ATOM 1156 O O . GLU A 1 148 ? 7.036 -18.803 -44.269 1.00 24.56 148 GLU A O 1
ATOM 1161 N N . CYS A 1 149 ? 8.955 -18.018 -43.380 1.00 27.67 149 CYS A N 1
ATOM 1162 C CA . CYS A 1 149 ? 8.916 -16.622 -43.769 1.00 27.67 149 CYS A CA 1
ATOM 1163 C C . CYS A 1 149 ? 8.728 -16.432 -45.290 1.00 27.67 149 CYS A C 1
ATOM 1165 O O . CYS A 1 149 ? 9.506 -16.948 -46.089 1.00 27.67 149 CYS A O 1
ATOM 1167 N N . SER A 1 150 ? 7.776 -15.588 -45.699 1.00 25.02 150 SER A N 1
ATOM 1168 C CA . SER A 1 150 ? 7.827 -14.933 -47.010 1.00 25.02 150 SER A CA 1
ATOM 1169 C C . SER A 1 150 ? 7.271 -13.517 -46.925 1.00 25.02 150 SER A C 1
ATOM 1171 O O . SER A 1 150 ? 6.102 -13.280 -46.624 1.00 25.02 150 SER A O 1
ATOM 1173 N N . SER A 1 151 ? 8.159 -12.558 -47.162 1.00 30.67 151 SER A N 1
ATOM 1174 C CA . SER A 1 151 ? 7.892 -11.128 -47.190 1.00 30.67 151 SER A CA 1
ATOM 1175 C C . SER A 1 151 ? 7.146 -10.722 -48.466 1.00 30.67 151 SER A C 1
ATOM 1177 O O . SER A 1 151 ? 7.599 -11.021 -49.567 1.00 30.67 151 SER A O 1
ATOM 1179 N N . LYS A 1 152 ? 6.067 -9.941 -48.329 1.00 29.45 152 LYS A N 1
ATOM 1180 C CA . LYS A 1 152 ? 5.533 -9.031 -49.364 1.00 29.45 152 LYS A CA 1
ATOM 1181 C C . LYS A 1 152 ? 5.052 -7.762 -48.645 1.00 29.45 152 LYS A C 1
ATOM 1183 O O . LYS A 1 152 ? 4.170 -7.826 -47.805 1.00 29.45 152 LYS A O 1
ATOM 1188 N N . SER A 1 153 ? 5.819 -6.675 -48.721 1.00 24.95 153 SER A N 1
ATOM 1189 C CA . SER A 1 153 ? 5.663 -5.580 -49.695 1.00 24.95 153 SER A CA 1
ATOM 1190 C C . SER A 1 153 ? 4.492 -4.633 -49.389 1.00 24.95 153 SER A C 1
ATOM 1192 O O . SER A 1 153 ? 3.364 -4.895 -49.785 1.00 24.95 153 SER A O 1
ATOM 1194 N N . VAL A 1 154 ? 4.844 -3.500 -48.767 1.00 25.72 154 VAL A N 1
ATOM 1195 C CA . VAL A 1 154 ? 4.445 -2.114 -49.095 1.00 25.72 154 VAL A CA 1
ATOM 1196 C C . VAL A 1 154 ? 2.981 -1.864 -49.489 1.00 25.72 154 VAL A C 1
ATOM 1198 O O . VAL A 1 154 ? 2.566 -2.200 -50.595 1.00 25.72 154 VAL A O 1
ATOM 1201 N N . ARG A 1 155 ? 2.283 -1.067 -48.666 1.00 25.94 155 ARG A N 1
ATOM 1202 C CA . ARG A 1 155 ? 1.728 0.242 -49.065 1.00 25.94 155 ARG A CA 1
ATOM 1203 C C . ARG A 1 155 ? 1.400 1.086 -47.831 1.00 25.94 155 ARG A C 1
ATOM 1205 O O . ARG A 1 155 ? 0.709 0.640 -46.923 1.00 25.94 155 ARG A O 1
ATOM 1212 N N . LEU A 1 156 ? 1.977 2.284 -47.820 1.00 29.58 156 LEU A N 1
ATOM 1213 C CA . LEU A 1 156 ? 1.609 3.406 -46.967 1.00 29.58 156 LEU A CA 1
ATOM 1214 C C . LEU A 1 156 ? 0.262 3.945 -47.447 1.00 29.58 156 LEU A C 1
ATOM 1216 O O . LEU A 1 156 ? 0.119 4.190 -48.640 1.00 29.58 156 LEU A O 1
ATOM 1220 N N . ASP A 1 157 ? -0.653 4.182 -46.515 1.00 27.06 157 ASP A N 1
ATOM 1221 C CA . ASP A 1 157 ? -1.583 5.303 -46.601 1.00 27.06 157 ASP A CA 1
ATOM 1222 C C . ASP A 1 157 ? -1.730 5.894 -45.196 1.00 27.06 157 ASP A C 1
ATOM 1224 O O . ASP A 1 157 ? -2.231 5.260 -44.264 1.00 27.06 157 ASP A O 1
ATOM 1228 N N . GLU A 1 158 ? -1.213 7.112 -45.040 1.00 34.66 158 GLU A N 1
ATOM 1229 C CA . GLU A 1 158 ? -1.509 7.984 -43.914 1.00 34.66 158 GLU A CA 1
ATOM 1230 C C . GLU A 1 158 ? -2.921 8.544 -44.106 1.00 34.66 158 GLU A C 1
ATOM 1232 O O . GLU A 1 158 ? -3.185 9.315 -45.027 1.00 34.66 158 GLU A O 1
ATOM 1237 N N . SER A 1 159 ? -3.837 8.214 -43.200 1.00 28.38 159 SER A N 1
ATOM 1238 C CA . SER A 1 159 ? -4.978 9.086 -42.943 1.00 28.38 159 SER A CA 1
ATOM 1239 C C . SER A 1 159 ? -5.415 8.972 -41.493 1.00 28.38 159 SER A C 1
ATOM 1241 O O . SER A 1 159 ? -5.419 7.898 -40.893 1.00 28.38 159 SER A O 1
ATOM 1243 N N . GLY A 1 160 ? -5.676 10.135 -40.911 1.00 37.53 160 GLY A N 1
ATOM 1244 C CA . GLY A 1 160 ? -5.595 10.386 -39.484 1.00 37.53 160 GLY A CA 1
ATOM 1245 C C . GLY A 1 160 ? -6.553 9.584 -38.612 1.00 37.53 160 GLY A C 1
ATOM 1246 O O . GLY A 1 160 ? -7.708 9.339 -38.951 1.00 37.53 160 GLY A O 1
ATOM 1247 N N . ARG A 1 161 ? -6.090 9.307 -37.393 1.00 31.20 161 ARG A N 1
ATOM 1248 C CA . ARG A 1 161 ? -6.947 9.213 -36.212 1.00 31.20 161 ARG A CA 1
ATOM 1249 C C . ARG A 1 161 ? -6.130 9.564 -34.980 1.00 31.20 161 ARG A C 1
ATOM 1251 O O . ARG A 1 161 ? -5.123 8.929 -34.681 1.00 31.20 161 ARG A O 1
ATOM 1258 N N . GLY A 1 162 ? -6.553 10.629 -34.304 1.00 36.66 162 GLY A N 1
ATOM 1259 C CA . GLY A 1 162 ? -5.983 11.049 -33.036 1.00 36.66 162 GLY A CA 1
ATOM 1260 C C . GLY A 1 162 ? -6.136 9.937 -32.010 1.00 36.66 162 GLY A C 1
ATOM 1261 O O . GLY A 1 162 ? -7.247 9.624 -31.597 1.00 36.66 162 GLY A O 1
ATOM 1262 N N . ASN A 1 163 ? -5.014 9.369 -31.585 1.00 28.73 163 ASN A N 1
ATOM 1263 C CA . ASN A 1 163 ? -4.968 8.579 -30.372 1.00 28.73 163 ASN A CA 1
ATOM 1264 C C . ASN A 1 163 ? -4.476 9.498 -29.263 1.00 28.73 163 ASN A C 1
ATOM 1266 O O . ASN A 1 163 ? -3.296 9.832 -29.167 1.00 28.73 163 ASN A O 1
ATOM 1270 N N . THR A 1 164 ? -5.424 9.921 -28.432 1.00 36.62 164 THR A N 1
ATOM 1271 C CA . THR A 1 164 ? -5.169 10.375 -27.072 1.00 36.62 164 THR A CA 1
ATOM 1272 C C . THR A 1 164 ? -4.300 9.328 -26.388 1.00 36.62 164 THR A C 1
ATOM 1274 O O . THR A 1 164 ? -4.789 8.270 -25.990 1.00 36.62 164 THR A O 1
ATOM 1277 N N . VAL A 1 165 ? -2.999 9.600 -26.291 1.00 34.62 165 VAL A N 1
ATOM 1278 C CA . VAL A 1 165 ? -2.099 8.842 -25.429 1.00 34.62 165 VAL A CA 1
ATOM 1279 C C . VAL A 1 165 ? -2.652 9.027 -24.024 1.00 34.62 165 VAL A C 1
ATOM 1281 O O . VAL A 1 165 ? -2.589 10.128 -23.474 1.00 34.62 165 VAL A O 1
ATOM 1284 N N . ALA A 1 166 ? -3.273 7.983 -23.473 1.00 37.81 166 ALA A N 1
ATOM 1285 C CA . ALA A 1 166 ? -3.622 7.957 -22.066 1.00 37.81 166 ALA A CA 1
ATOM 1286 C C . ALA A 1 166 ? -2.332 8.278 -21.304 1.00 37.81 166 ALA A C 1
ATOM 1288 O O . ALA A 1 166 ? -1.339 7.558 -21.423 1.00 37.81 166 ALA A O 1
ATOM 1289 N N . SER A 1 167 ? -2.321 9.432 -20.634 1.00 48.28 167 SER A N 1
ATOM 1290 C CA . SER A 1 167 ? -1.181 9.934 -19.871 1.00 48.28 167 SER A CA 1
ATOM 1291 C C . SER A 1 167 ? -0.582 8.789 -19.059 1.00 48.28 167 SER A C 1
ATOM 1293 O O . SER A 1 167 ? -1.319 8.072 -18.385 1.00 48.28 167 SER A O 1
ATOM 1295 N N . GLY A 1 168 ? 0.742 8.605 -19.084 1.00 41.94 168 GLY A N 1
ATOM 1296 C CA . GLY A 1 168 ? 1.414 7.585 -18.264 1.00 41.94 168 GLY A CA 1
ATOM 1297 C C . GLY A 1 168 ? 1.061 7.677 -16.769 1.00 41.94 168 GLY A C 1
ATOM 1298 O O . GLY A 1 168 ? 1.209 6.698 -16.040 1.00 41.94 168 GLY A O 1
ATOM 1299 N N . LEU A 1 169 ? 0.520 8.820 -16.327 1.00 42.66 169 LEU A N 1
ATOM 1300 C CA . LEU A 1 169 ? -0.082 9.014 -15.013 1.00 42.66 169 LEU A CA 1
ATOM 1301 C C . LEU A 1 169 ? -1.317 8.128 -14.779 1.00 42.66 169 LEU A C 1
ATOM 1303 O O . LEU A 1 169 ? -1.435 7.575 -13.695 1.00 42.66 169 LEU A O 1
ATOM 1307 N N . GLU A 1 170 ? -2.194 7.945 -15.768 1.00 48.88 170 GLU A N 1
ATOM 1308 C CA . GLU A 1 170 ? -3.368 7.062 -15.679 1.00 48.88 170 GLU A CA 1
ATOM 1309 C C . GLU A 1 170 ? -2.952 5.592 -15.619 1.00 48.88 170 GLU A C 1
ATOM 1311 O O . GLU A 1 170 ? -3.480 4.839 -14.812 1.00 48.88 170 GLU A O 1
ATOM 1316 N N . ALA A 1 171 ? -1.933 5.181 -16.381 1.00 47.12 171 ALA A N 1
ATOM 1317 C CA . ALA A 1 171 ? -1.391 3.822 -16.299 1.00 47.12 171 ALA A CA 1
ATOM 1318 C C . ALA A 1 171 ? -0.730 3.536 -14.935 1.00 47.12 171 ALA A C 1
ATOM 1320 O O . ALA A 1 171 ? -0.798 2.417 -14.425 1.00 47.12 171 ALA A O 1
ATOM 1321 N N . LEU A 1 172 ? -0.110 4.546 -14.315 1.00 46.12 172 LEU A N 1
ATOM 1322 C CA . LEU A 1 172 ? 0.515 4.434 -12.993 1.00 46.12 172 LEU A CA 1
ATOM 1323 C C . LEU A 1 172 ? -0.493 4.571 -11.846 1.00 46.12 172 LEU A C 1
ATOM 1325 O O . LEU A 1 172 ? -0.340 3.887 -10.837 1.00 46.12 172 LEU A O 1
ATOM 1329 N N . LEU A 1 173 ? -1.538 5.388 -12.002 1.00 49.53 173 LEU A N 1
ATOM 1330 C CA . LEU A 1 173 ? -2.693 5.4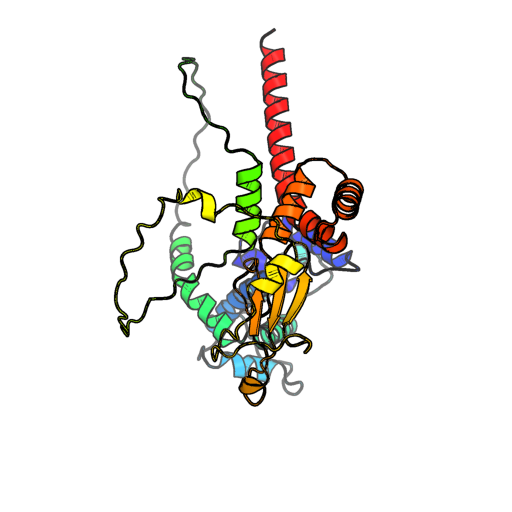35 -11.104 1.00 49.53 173 LEU A CA 1
ATOM 1331 C C . LEU A 1 173 ? -3.462 4.117 -11.163 1.00 49.53 173 LEU A C 1
ATOM 1333 O O . LEU A 1 173 ? -3.754 3.558 -10.114 1.00 49.53 173 LEU A O 1
ATOM 1337 N N . PHE A 1 174 ? -3.672 3.564 -12.357 1.00 49.28 174 PHE A N 1
ATOM 1338 C CA . PHE A 1 174 ? -4.244 2.238 -12.560 1.00 49.28 174 PHE A CA 1
ATOM 1339 C C . PHE A 1 174 ? -3.365 1.150 -11.939 1.00 49.28 174 PHE A C 1
ATOM 1341 O O . PHE A 1 174 ? -3.882 0.286 -11.241 1.00 49.28 174 PHE A O 1
ATOM 1348 N N . ALA A 1 175 ? -2.037 1.204 -12.093 1.00 46.84 175 ALA A N 1
ATOM 1349 C CA . ALA A 1 175 ? -1.126 0.266 -11.431 1.00 46.84 175 ALA A CA 1
ATOM 1350 C C . ALA A 1 175 ? -1.129 0.420 -9.896 1.00 46.84 175 ALA A C 1
ATOM 1352 O O . ALA A 1 175 ? -1.053 -0.574 -9.177 1.00 46.84 175 ALA A O 1
ATOM 1353 N N . ALA A 1 176 ? -1.251 1.645 -9.377 1.00 45.44 176 ALA A N 1
ATOM 1354 C CA . ALA A 1 176 ? -1.352 1.921 -7.944 1.00 45.44 176 ALA A CA 1
ATOM 1355 C C . ALA A 1 176 ? -2.717 1.518 -7.351 1.00 45.44 176 ALA A C 1
ATOM 1357 O O . ALA A 1 176 ? -2.774 1.075 -6.206 1.00 45.44 176 ALA A O 1
ATOM 1358 N N . GLU A 1 177 ? -3.802 1.638 -8.119 1.00 47.56 177 GLU A N 1
ATOM 1359 C CA . GLU A 1 177 ? -5.155 1.185 -7.767 1.00 47.56 177 GLU A CA 1
ATOM 1360 C C . GLU A 1 177 ? -5.312 -0.330 -7.901 1.00 47.56 177 GLU A C 1
ATOM 1362 O O . GLU A 1 177 ? -5.957 -0.952 -7.061 1.00 47.56 177 GLU A O 1
ATOM 1367 N N . SER A 1 178 ? -4.655 -0.944 -8.886 1.00 43.06 178 SER A N 1
ATOM 1368 C CA . SER A 1 178 ? -4.585 -2.403 -9.055 1.00 43.06 178 SER A CA 1
ATOM 1369 C C . SER A 1 178 ? -3.791 -3.074 -7.928 1.00 43.06 178 SER A C 1
ATOM 1371 O O . SER A 1 178 ? -4.020 -4.234 -7.616 1.00 43.06 178 SER A O 1
ATOM 1373 N N . LEU A 1 179 ? -2.905 -2.338 -7.244 1.00 43.78 179 LEU A N 1
ATOM 1374 C CA . LEU A 1 179 ? -2.281 -2.782 -5.989 1.00 43.78 179 LEU A CA 1
ATOM 1375 C C . LEU A 1 179 ? -3.228 -2.692 -4.770 1.00 43.78 179 LEU A C 1
ATOM 1377 O O . LEU A 1 179 ? -2.861 -3.153 -3.688 1.00 43.78 179 LEU A O 1
ATOM 1381 N N . GLY A 1 180 ? -4.410 -2.081 -4.925 1.00 36.12 180 GLY A N 1
ATOM 1382 C CA . GLY A 1 180 ? -5.418 -1.869 -3.880 1.00 36.12 180 GLY A CA 1
ATOM 1383 C C . GLY A 1 180 ? -6.741 -2.621 -4.071 1.00 36.12 180 GLY A C 1
ATOM 1384 O O . GLY A 1 180 ? -7.490 -2.768 -3.105 1.00 36.12 180 GLY A O 1
ATOM 1385 N N . LYS A 1 181 ? -7.032 -3.125 -5.275 1.00 32.72 181 LYS A N 1
ATOM 1386 C CA . LYS A 1 181 ? -8.244 -3.898 -5.576 1.00 32.72 181 LYS A CA 1
ATOM 1387 C C . LYS A 1 181 ? -7.943 -5.394 -5.650 1.00 32.72 181 LYS A C 1
ATOM 1389 O O . LYS A 1 181 ? -7.439 -5.883 -6.652 1.00 32.72 181 LYS A O 1
ATOM 1394 N N . ILE A 1 182 ? -8.298 -6.109 -4.587 1.00 32.84 182 ILE A N 1
ATOM 1395 C CA . ILE A 1 182 ? -8.751 -7.498 -4.694 1.00 32.84 182 ILE A CA 1
ATOM 1396 C C . ILE A 1 182 ? -10.274 -7.385 -4.669 1.00 32.84 182 ILE A C 1
ATOM 1398 O O . ILE A 1 182 ? -10.840 -6.974 -3.658 1.00 32.84 182 ILE A O 1
ATOM 1402 N N . GLU A 1 183 ? -10.917 -7.618 -5.808 1.00 31.55 183 GLU A N 1
ATOM 1403 C CA . GLU A 1 183 ? -12.374 -7.662 -5.895 1.00 31.55 183 GLU A CA 1
ATOM 1404 C C . GLU A 1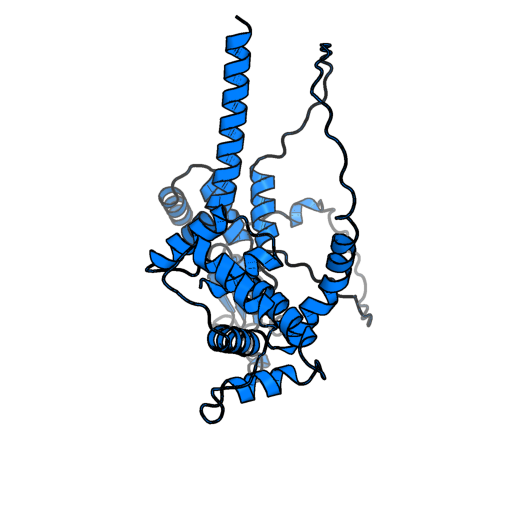 183 ? -12.895 -8.904 -5.162 1.00 31.55 183 GLU A C 1
ATOM 1406 O O . GLU A 1 183 ? -12.400 -10.012 -5.360 1.00 31.55 183 GLU A O 1
ATOM 1411 N N . SER A 1 184 ? -13.922 -8.721 -4.335 1.00 29.83 184 SER A N 1
ATOM 1412 C CA . SER A 1 184 ? -14.891 -9.774 -4.050 1.00 29.83 184 SER A CA 1
ATOM 1413 C C . SER A 1 184 ? -16.281 -9.164 -4.135 1.00 29.83 184 SER A C 1
ATOM 1415 O O . SER A 1 184 ? -16.635 -8.285 -3.345 1.00 29.83 184 SER A O 1
ATOM 1417 N N . GLU A 1 185 ? -17.045 -9.623 -5.118 1.00 31.97 185 GLU A N 1
ATOM 1418 C CA . GLU A 1 185 ? -18.468 -9.359 -5.264 1.00 31.97 185 GLU A CA 1
ATOM 1419 C C . GLU A 1 185 ? -19.206 -9.815 -3.998 1.00 31.97 185 GLU A C 1
ATOM 1421 O O . GLU A 1 185 ? -19.180 -10.990 -3.631 1.00 31.97 185 GLU A O 1
ATOM 1426 N N . ALA A 1 186 ? -19.883 -8.887 -3.323 1.00 29.66 186 ALA A N 1
ATOM 1427 C CA . ALA A 1 186 ? -20.823 -9.205 -2.258 1.00 29.66 186 ALA A CA 1
ATOM 1428 C C . ALA A 1 186 ? -22.242 -8.869 -2.729 1.00 29.66 186 ALA A C 1
ATOM 1430 O O . ALA A 1 186 ? -22.581 -7.711 -2.979 1.00 29.66 186 ALA A O 1
ATOM 1431 N N . LYS A 1 187 ? -23.060 -9.919 -2.850 1.00 31.84 187 LYS A N 1
ATOM 1432 C CA . LYS A 1 187 ? -24.506 -9.869 -3.083 1.00 31.84 187 LYS A CA 1
ATOM 1433 C C . LYS A 1 187 ? -25.185 -8.943 -2.066 1.00 31.84 187 LYS A C 1
ATOM 1435 O O . LYS A 1 187 ? -25.011 -9.111 -0.861 1.00 31.84 187 LYS A O 1
ATOM 1440 N N . GLN A 1 188 ? -25.997 -8.009 -2.560 1.00 30.11 188 GLN A N 1
ATOM 1441 C CA . GLN A 1 188 ? -26.918 -7.219 -1.742 1.00 30.11 188 GLN A CA 1
ATOM 1442 C C . GLN A 1 188 ? -28.077 -8.105 -1.263 1.00 30.11 188 GLN A C 1
ATOM 1444 O O . GLN A 1 188 ? -28.833 -8.633 -2.075 1.00 30.11 188 GLN A O 1
ATOM 1449 N N . GLY A 1 189 ? -28.193 -8.264 0.056 1.00 26.19 189 GLY A N 1
ATOM 1450 C CA . GLY A 1 189 ? -29.415 -8.689 0.739 1.00 26.19 189 GLY A CA 1
ATOM 1451 C C . GLY A 1 189 ? -30.239 -7.461 1.130 1.00 26.19 189 GLY A C 1
ATOM 1452 O O . GLY A 1 189 ? -29.675 -6.429 1.496 1.00 26.19 189 GLY A O 1
ATOM 1453 N N . SER A 1 190 ? -31.554 -7.572 0.978 1.00 34.34 190 SER A N 1
ATOM 1454 C CA . SER A 1 190 ? -32.562 -6.538 1.197 1.00 34.34 190 SER A CA 1
ATOM 1455 C C . SER A 1 190 ? -32.878 -6.279 2.681 1.00 34.34 190 SER A C 1
ATOM 1457 O O . SER A 1 190 ? -32.481 -7.054 3.548 1.00 34.34 190 SER A O 1
ATOM 1459 N N . ASP A 1 191 ? -33.667 -5.213 2.894 1.00 27.66 191 ASP A N 1
ATOM 1460 C CA . ASP A 1 191 ? -34.475 -4.839 4.079 1.00 27.66 191 ASP A CA 1
ATOM 1461 C C . ASP A 1 191 ? -33.817 -3.781 5.001 1.00 27.66 191 ASP A C 1
ATOM 1463 O O . ASP A 1 191 ? -32.655 -3.895 5.364 1.00 27.66 191 ASP A O 1
ATOM 1467 N N . ALA A 1 192 ? -34.450 -2.685 5.442 1.00 29.98 192 ALA A N 1
ATOM 1468 C CA . ALA A 1 192 ? -35.828 -2.206 5.351 1.00 29.98 192 ALA A CA 1
ATOM 1469 C C . ALA A 1 192 ? -35.879 -0.658 5.393 1.00 29.98 192 ALA A C 1
ATOM 1471 O O . ALA A 1 192 ? -34.972 0.019 5.877 1.00 29.98 192 ALA A O 1
ATOM 1472 N N . ILE A 1 193 ? -36.984 -0.126 4.874 1.00 34.59 193 ILE A N 1
ATOM 1473 C CA . ILE A 1 193 ? -37.329 1.286 4.673 1.00 34.59 193 ILE A CA 1
ATOM 1474 C C . ILE A 1 193 ? -37.674 1.972 6.007 1.00 34.59 193 ILE A C 1
ATOM 1476 O O . ILE A 1 193 ? -38.513 1.478 6.755 1.00 34.59 193 ILE A O 1
ATOM 1480 N N . PHE A 1 194 ? -37.115 3.161 6.251 1.00 29.16 194 PHE A N 1
ATOM 1481 C CA . PHE A 1 194 ? -37.699 4.156 7.157 1.00 29.16 194 PHE A CA 1
ATOM 1482 C C . PHE A 1 194 ? -37.773 5.503 6.430 1.00 29.16 194 PHE A C 1
ATOM 1484 O O . PHE A 1 194 ? -36.764 6.174 6.216 1.00 29.16 194 PHE A O 1
ATOM 1491 N N . SER A 1 195 ? -38.982 5.868 6.009 1.00 33.53 195 SER A N 1
ATOM 1492 C CA . SER A 1 195 ? -39.282 7.130 5.333 1.00 33.53 195 SER A CA 1
ATOM 1493 C C . SER A 1 195 ? -39.481 8.247 6.362 1.00 33.53 195 SER A C 1
ATOM 1495 O O . SER A 1 195 ? -40.307 8.114 7.262 1.00 33.53 195 SER A O 1
ATOM 1497 N N . LEU A 1 196 ? -38.772 9.367 6.200 1.00 30.56 196 LEU A N 1
ATOM 1498 C CA . LEU A 1 196 ? -39.077 10.648 6.851 1.00 30.56 196 LEU A CA 1
ATOM 1499 C C . LEU A 1 196 ? -39.331 11.732 5.786 1.00 30.56 196 LEU A C 1
ATOM 1501 O O . LEU A 1 196 ? -38.848 11.606 4.658 1.00 30.56 196 LEU A O 1
ATOM 1505 N N . PRO A 1 197 ? -40.141 12.756 6.114 1.00 35.28 197 PRO A N 1
ATOM 1506 C CA . PRO A 1 197 ? -40.889 13.534 5.140 1.00 35.28 197 PRO A CA 1
ATOM 1507 C C . PRO A 1 197 ? -40.010 14.516 4.369 1.00 35.28 197 PRO A C 1
ATOM 1509 O O . PRO A 1 197 ? -39.184 15.239 4.924 1.00 35.28 197 PRO A O 1
ATOM 1512 N N . SER A 1 198 ? -40.244 14.533 3.061 1.00 33.69 198 SER A N 1
ATOM 1513 C CA . SER A 1 198 ? -39.577 15.365 2.073 1.00 33.69 198 SER A CA 1
ATOM 1514 C C . SER A 1 198 ? -39.965 16.835 2.238 1.00 33.69 198 SER A C 1
ATOM 1516 O O . SER A 1 198 ? -41.021 17.262 1.778 1.00 33.69 198 SER A O 1
ATOM 1518 N N . SER A 1 199 ? -39.089 17.633 2.846 1.00 35.47 199 SER A N 1
ATOM 1519 C CA . SER A 1 199 ? -39.032 19.062 2.550 1.00 35.47 199 SER A CA 1
ATOM 1520 C C . SER A 1 199 ? -38.187 19.240 1.290 1.00 35.47 199 SER A C 1
ATOM 1522 O O . SER A 1 199 ? -37.003 18.909 1.233 1.00 35.47 199 SER A O 1
ATOM 1524 N N . SER A 1 200 ? -38.842 19.694 0.229 1.00 41.28 200 SER A N 1
ATOM 1525 C CA . SER A 1 200 ? -38.267 19.948 -1.086 1.00 41.28 200 SER A CA 1
ATOM 1526 C C . SER A 1 200 ? -37.248 21.088 -1.024 1.00 41.28 200 SER A C 1
ATOM 1528 O O . SER A 1 200 ? -37.578 22.248 -1.261 1.00 41.28 200 SER A O 1
ATOM 1530 N N . PHE A 1 201 ? -35.997 20.750 -0.719 1.00 38.66 201 PHE A N 1
ATOM 1531 C CA . PHE A 1 201 ? -34.847 21.570 -1.073 1.00 38.66 201 PHE A CA 1
ATOM 1532 C C . PHE A 1 201 ? -34.449 21.224 -2.505 1.00 38.66 201 PHE A C 1
ATOM 1534 O O . PHE A 1 201 ? -33.998 20.115 -2.788 1.00 38.66 201 PHE A O 1
ATOM 1541 N N . SER A 1 202 ? -34.618 22.176 -3.419 1.00 42.50 202 SER A N 1
ATOM 1542 C CA . SER A 1 202 ? -34.024 22.120 -4.751 1.00 42.50 202 SER A CA 1
ATOM 1543 C C . SER A 1 202 ? -32.502 22.038 -4.605 1.00 42.50 202 SER A C 1
ATOM 1545 O O . SER A 1 202 ? -31.842 23.048 -4.355 1.00 42.50 202 SER A O 1
ATOM 1547 N N . GLN A 1 203 ? -31.949 20.827 -4.698 1.00 49.94 203 GLN A N 1
ATOM 1548 C CA . GLN A 1 203 ? -30.506 20.616 -4.702 1.00 49.94 203 GLN A CA 1
ATOM 1549 C C . GLN A 1 203 ? -29.900 21.358 -5.902 1.00 49.94 203 GLN A C 1
ATOM 1551 O O . GLN A 1 203 ? -30.338 21.141 -7.034 1.00 49.94 203 GLN A O 1
ATOM 1556 N N . PRO A 1 204 ? -28.888 22.217 -5.702 1.00 48.41 204 PRO A N 1
ATOM 1557 C CA . PRO A 1 204 ? -28.130 22.743 -6.821 1.00 48.41 204 PRO A CA 1
ATOM 1558 C C . PRO A 1 204 ? -27.414 21.572 -7.503 1.00 48.41 204 PRO A C 1
ATOM 1560 O O . PRO A 1 204 ? -26.660 20.845 -6.852 1.00 48.41 204 PRO A O 1
ATOM 1563 N N . ASN A 1 205 ? -27.672 21.396 -8.804 1.00 47.16 205 ASN A N 1
ATOM 1564 C CA . ASN A 1 205 ? -27.035 20.418 -9.689 1.00 47.16 205 ASN A CA 1
ATOM 1565 C C . ASN A 1 205 ? -25.506 20.516 -9.578 1.00 47.16 205 ASN A C 1
ATOM 1567 O O . ASN A 1 205 ? -24.849 21.262 -10.303 1.00 47.16 205 ASN A O 1
ATOM 1571 N N . THR A 1 206 ? -24.920 19.770 -8.646 1.00 54.56 206 THR A N 1
ATOM 1572 C CA . THR A 1 206 ? -23.473 19.654 -8.526 1.00 54.56 206 THR A CA 1
ATOM 1573 C C . THR A 1 206 ? -23.046 18.597 -9.530 1.00 54.56 206 THR A C 1
ATOM 1575 O O . THR A 1 206 ? -23.490 17.454 -9.452 1.00 54.56 206 THR A O 1
ATOM 1578 N N . ALA A 1 207 ? -22.213 18.967 -10.505 1.00 61.06 207 ALA A N 1
ATOM 1579 C CA . ALA A 1 207 ? -21.743 18.021 -11.511 1.00 61.06 207 ALA A CA 1
ATOM 1580 C C . ALA A 1 207 ? -21.092 16.795 -10.821 1.00 61.06 207 ALA A C 1
ATOM 1582 O O . ALA A 1 207 ? -20.223 16.999 -9.959 1.00 61.06 207 ALA A O 1
ATOM 1583 N N . PRO A 1 208 ? -21.438 15.545 -11.201 1.00 63.41 208 PRO A N 1
ATOM 1584 C CA . PRO A 1 208 ? -20.983 14.317 -10.528 1.00 63.41 208 PRO A CA 1
ATOM 1585 C C . PRO A 1 208 ? -19.456 14.167 -10.407 1.00 63.41 208 PRO A C 1
ATOM 1587 O O . PRO A 1 208 ? -18.952 13.432 -9.560 1.00 63.41 208 PRO A O 1
ATOM 1590 N N . SER A 1 209 ? -18.689 14.870 -11.244 1.00 73.38 209 SER A N 1
ATOM 1591 C CA . SER A 1 209 ? -17.222 14.853 -11.236 1.00 73.38 209 SER A CA 1
ATOM 1592 C C . SER A 1 209 ? -16.602 15.608 -10.055 1.00 73.38 209 SER A C 1
ATOM 1594 O O . SER A 1 209 ? -15.464 15.328 -9.681 1.00 73.38 209 SER A O 1
ATOM 1596 N N . THR A 1 210 ? -17.333 16.538 -9.434 1.00 75.75 210 THR A N 1
ATOM 1597 C CA . THR A 1 210 ? -16.819 17.369 -8.331 1.00 75.75 210 THR A CA 1
ATOM 1598 C C . THR A 1 210 ? -16.569 16.544 -7.071 1.00 75.75 210 THR A C 1
ATOM 1600 O O . THR A 1 210 ? -15.609 16.799 -6.352 1.00 75.75 210 THR A O 1
ATOM 1603 N N . TRP A 1 211 ? -17.372 15.502 -6.842 1.00 75.56 211 TRP A N 1
ATOM 1604 C CA . TRP A 1 211 ? -17.251 14.617 -5.678 1.00 75.56 211 TRP A CA 1
ATOM 1605 C C . TRP A 1 211 ? -16.038 13.683 -5.746 1.00 75.56 211 TRP A C 1
ATOM 1607 O O . TRP A 1 211 ? -15.638 13.117 -4.735 1.00 75.56 211 TRP A O 1
ATOM 1617 N N . LYS A 1 212 ? -15.419 13.543 -6.926 1.00 77.44 212 LYS A N 1
ATOM 1618 C CA . LYS A 1 212 ? -14.156 12.810 -7.096 1.00 77.44 212 LYS A CA 1
ATOM 1619 C C . LYS A 1 212 ? -12.923 13.678 -6.819 1.00 77.44 212 LYS A C 1
ATOM 1621 O O . LYS A 1 212 ? -11.812 13.152 -6.789 1.00 77.44 212 LYS A O 1
ATOM 1626 N N . LYS A 1 213 ? -13.092 14.995 -6.642 1.00 78.06 213 LYS A N 1
ATOM 1627 C CA . LYS A 1 213 ? -11.989 15.917 -6.344 1.00 78.06 213 LYS A CA 1
ATOM 1628 C C . LYS A 1 213 ? -11.581 15.810 -4.877 1.00 78.06 213 LYS A C 1
ATOM 1630 O O . LYS A 1 213 ? -12.399 15.550 -4.001 1.00 78.06 213 LYS A O 1
ATOM 1635 N N . ILE A 1 214 ? -10.296 16.036 -4.623 1.00 77.44 214 ILE A N 1
ATOM 1636 C CA . ILE A 1 214 ? -9.724 16.056 -3.277 1.00 77.44 214 ILE A CA 1
ATOM 1637 C C . ILE A 1 214 ? -9.626 17.512 -2.836 1.00 77.44 214 ILE A C 1
ATOM 1639 O O . ILE A 1 214 ? -9.082 18.341 -3.564 1.00 77.44 214 ILE A O 1
ATOM 1643 N N . PHE A 1 215 ? -10.131 17.805 -1.641 1.00 81.69 215 PHE A N 1
ATOM 1644 C CA . PHE A 1 215 ? -10.095 19.136 -1.046 1.00 81.69 215 PHE A CA 1
ATOM 1645 C C . PHE A 1 215 ? -9.181 19.137 0.177 1.00 81.69 215 PHE A C 1
ATOM 1647 O O . PHE A 1 215 ? -9.232 18.223 1.003 1.00 81.69 215 PHE A O 1
ATOM 1654 N N . CYS A 1 216 ? -8.357 20.174 0.296 1.00 81.69 216 CYS A N 1
ATOM 1655 C CA . CYS A 1 216 ? -7.636 20.465 1.528 1.00 81.69 216 CYS A CA 1
ATOM 1656 C C . CYS A 1 216 ? -8.581 21.215 2.468 1.00 81.69 216 CYS A C 1
ATOM 1658 O O . CYS A 1 216 ? -9.180 22.211 2.071 1.00 81.69 216 CYS A O 1
ATOM 1660 N N . VAL A 1 217 ? -8.715 20.729 3.699 1.00 85.56 217 VAL A N 1
ATOM 1661 C CA . VAL A 1 217 ? -9.558 21.343 4.729 1.00 85.56 217 VAL A CA 1
ATOM 1662 C C . VAL A 1 217 ? -8.692 21.592 5.955 1.00 85.56 217 VAL A C 1
ATOM 1664 O O . VAL A 1 217 ? -7.953 20.703 6.381 1.00 85.56 217 VAL A O 1
ATOM 1667 N N . GLU A 1 218 ? -8.775 22.797 6.514 1.00 87.69 218 GLU A N 1
ATOM 1668 C CA . GLU A 1 218 ? -8.116 23.137 7.774 1.00 87.69 218 GLU A CA 1
ATOM 1669 C C . GLU A 1 218 ? -8.632 22.242 8.905 1.00 87.69 218 GLU A C 1
ATOM 1671 O O . GLU A 1 218 ? -9.833 21.987 9.020 1.00 87.69 218 GLU A O 1
ATOM 1676 N N . GLY A 1 219 ? -7.730 21.770 9.769 1.00 86.06 219 GLY A N 1
ATOM 1677 C CA . GLY A 1 219 ? -8.096 20.857 10.855 1.00 86.06 219 GLY A CA 1
ATOM 1678 C C . GLY A 1 219 ? -9.141 21.446 11.809 1.00 86.06 219 GLY A C 1
ATOM 1679 O O . GLY A 1 219 ? -10.041 20.733 12.245 1.00 86.06 219 GLY A O 1
ATOM 1680 N N . GLU A 1 220 ? -9.066 22.747 12.087 1.00 86.88 220 GLU A N 1
ATOM 1681 C CA . GLU A 1 220 ? -10.027 23.449 12.946 1.00 86.88 220 GLU A CA 1
ATOM 1682 C C . GLU A 1 220 ? -11.427 23.466 12.326 1.00 86.88 220 GLU A C 1
ATOM 1684 O O . GLU A 1 220 ? -12.388 23.056 12.974 1.00 86.88 220 GLU A O 1
ATOM 1689 N N . ARG A 1 221 ? -11.528 23.798 11.033 1.00 89.75 221 ARG A N 1
ATOM 1690 C CA . ARG A 1 221 ? -12.790 23.755 10.276 1.00 89.75 221 ARG A CA 1
ATOM 1691 C C . ARG A 1 221 ? -13.368 22.352 10.183 1.00 89.75 221 ARG A C 1
ATOM 1693 O O . ARG A 1 221 ? -14.572 22.162 10.302 1.00 89.75 221 ARG A O 1
ATOM 1700 N N . LEU A 1 222 ? -12.513 21.345 10.015 1.00 89.12 222 LEU A N 1
ATOM 1701 C CA . LEU A 1 222 ? -12.946 19.953 10.025 1.00 89.12 222 LEU A CA 1
ATOM 1702 C C . LEU A 1 222 ? -13.535 19.557 11.388 1.00 89.12 222 LEU A C 1
ATOM 1704 O O . LEU A 1 222 ? -14.523 18.827 11.435 1.00 89.12 222 LEU A O 1
ATOM 1708 N N . LYS A 1 223 ? -12.963 20.047 12.495 1.00 85.75 223 LYS A N 1
ATOM 1709 C CA . LYS A 1 223 ? -13.449 19.775 13.856 1.00 85.75 223 LYS A CA 1
ATOM 1710 C C . LYS A 1 223 ? -14.875 20.279 14.070 1.00 85.75 223 LYS A C 1
ATOM 1712 O O . LYS A 1 223 ? -15.657 19.592 14.727 1.00 85.75 223 LYS A O 1
ATOM 1717 N N . GLU A 1 224 ? -15.219 21.430 13.493 1.00 86.75 224 GLU A N 1
ATOM 1718 C CA . GLU A 1 224 ? -16.557 22.032 13.584 1.00 86.75 224 GLU A CA 1
ATOM 1719 C C . GLU A 1 224 ? -17.662 21.109 13.036 1.00 86.75 224 GLU A C 1
ATOM 1721 O O . GLU A 1 224 ? -18.809 21.224 13.463 1.00 86.75 224 GLU A O 1
ATOM 1726 N N . LEU A 1 225 ? -17.337 20.150 12.158 1.00 87.69 225 LEU A N 1
ATOM 1727 C CA . LEU A 1 225 ? -18.302 19.179 11.625 1.00 87.69 225 LEU A CA 1
ATOM 1728 C C . LEU A 1 225 ? -18.665 18.063 12.621 1.00 87.69 225 LEU A C 1
ATOM 1730 O O . LEU A 1 225 ? -19.677 17.388 12.449 1.00 87.69 225 LEU A O 1
ATOM 1734 N N . PHE A 1 226 ? -17.869 17.864 13.676 1.00 87.62 226 PHE A N 1
ATOM 1735 C CA . PHE A 1 226 ? -18.022 16.758 14.632 1.00 87.62 226 PHE A CA 1
ATOM 1736 C C . PHE A 1 226 ? -18.594 17.203 15.985 1.00 87.62 226 PHE A C 1
ATOM 1738 O O . PHE A 1 226 ? -18.269 16.643 17.032 1.00 87.62 226 PHE A O 1
ATOM 1745 N N . GLN A 1 227 ? -19.489 18.194 15.971 1.00 86.50 227 GLN A N 1
ATOM 1746 C CA . GLN A 1 227 ? -20.173 18.694 17.172 1.00 86.50 227 GLN A CA 1
ATOM 1747 C C . GLN A 1 227 ? -21.158 17.690 17.783 1.00 86.50 227 GLN A C 1
ATOM 1749 O O . GLN A 1 227 ? -21.542 17.835 18.942 1.00 86.50 227 GLN A O 1
ATOM 1754 N N . PHE A 1 228 ? -21.568 16.665 17.036 1.00 86.88 228 PHE A N 1
ATOM 1755 C CA . PHE A 1 228 ? -22.523 15.654 17.484 1.00 86.88 228 PHE A CA 1
ATOM 1756 C C . PHE A 1 228 ? -21.923 14.254 17.381 1.00 86.88 228 PHE A C 1
ATOM 1758 O O . PHE A 1 228 ? -21.161 13.944 16.466 1.00 86.88 228 PHE A O 1
ATOM 1765 N N . CYS A 1 229 ? -22.281 13.378 18.322 1.00 85.31 229 CYS A N 1
ATOM 1766 C CA . CYS A 1 229 ? -21.882 11.980 18.250 1.00 85.31 229 CYS A CA 1
ATOM 1767 C C . CYS A 1 229 ? -22.604 11.297 17.078 1.00 85.31 229 CYS A C 1
ATOM 1769 O O . CYS A 1 229 ? -23.834 11.240 17.095 1.00 85.31 229 CYS A O 1
ATOM 1771 N N . PRO A 1 230 ? -21.890 10.673 16.128 1.00 84.25 230 PRO A N 1
ATOM 1772 C CA . PRO A 1 230 ? -22.519 9.994 14.994 1.00 84.25 230 PRO A CA 1
ATOM 1773 C C . PRO A 1 230 ? -23.312 8.735 15.385 1.00 84.25 230 PRO A C 1
ATOM 1775 O O . PRO A 1 230 ? -24.031 8.195 14.556 1.00 84.25 230 PRO A O 1
ATOM 1778 N N . ARG A 1 231 ? -23.187 8.242 16.628 1.00 83.06 231 ARG A N 1
ATOM 1779 C CA . ARG A 1 231 ? -23.954 7.081 17.114 1.00 83.06 231 ARG A CA 1
ATOM 1780 C C . ARG A 1 231 ? -25.239 7.438 17.839 1.00 83.06 231 ARG A C 1
ATOM 1782 O O . ARG A 1 231 ? -26.247 6.786 17.621 1.00 83.06 231 ARG A O 1
ATOM 1789 N N . CYS A 1 232 ? -25.187 8.409 18.749 1.00 85.56 232 CYS A N 1
ATOM 1790 C CA . CYS A 1 232 ? -26.320 8.737 19.623 1.00 85.56 232 CYS A CA 1
ATOM 1791 C C . CYS A 1 232 ? -26.856 10.160 19.430 1.00 85.56 232 CYS A C 1
ATOM 1793 O O . CYS A 1 232 ? -27.727 10.583 20.185 1.00 85.56 232 CYS A O 1
ATOM 1795 N N . GLY A 1 233 ? -26.287 10.940 18.506 1.00 86.38 233 GLY A N 1
ATOM 1796 C CA . GLY A 1 233 ? -26.697 12.317 18.218 1.00 86.38 233 GLY A CA 1
ATOM 1797 C C . GLY A 1 233 ? -26.415 13.329 19.332 1.00 86.38 233 GLY A C 1
ATOM 1798 O O . GLY A 1 233 ? -26.726 14.503 19.183 1.00 86.38 233 GLY A O 1
ATOM 1799 N N . SER A 1 234 ? -25.824 12.920 20.460 1.00 84.69 234 SER A N 1
ATOM 1800 C CA . SER A 1 234 ? -25.581 13.843 21.573 1.00 84.69 234 SER A CA 1
ATOM 1801 C C . SER A 1 234 ? -24.466 14.834 21.252 1.00 84.69 234 SER A C 1
ATOM 1803 O O . SER A 1 234 ? -23.413 14.450 20.730 1.00 84.69 234 SER A O 1
ATOM 1805 N N . ARG A 1 235 ? -24.706 16.104 21.595 1.00 86.00 235 ARG A N 1
ATOM 1806 C CA . ARG A 1 235 ? -23.749 17.195 21.408 1.00 86.00 235 ARG A CA 1
ATOM 1807 C C . ARG A 1 235 ? -22.487 16.946 22.238 1.00 86.00 235 ARG A C 1
ATOM 1809 O O . ARG A 1 235 ? -22.574 16.498 23.381 1.00 86.00 235 ARG A O 1
ATOM 1816 N N . GLN A 1 236 ? -21.329 17.187 21.637 1.00 82.25 236 GLN A N 1
ATOM 1817 C CA . GLN A 1 236 ? -20.048 17.214 22.331 1.00 82.25 236 GLN A CA 1
ATOM 1818 C C . GLN A 1 236 ? -19.929 18.558 23.062 1.00 82.25 236 GLN A C 1
ATOM 1820 O O . GLN A 1 236 ? -20.210 19.602 22.478 1.00 82.25 236 GLN A O 1
ATOM 1825 N N . GLU A 1 237 ? -19.566 18.537 24.342 1.00 70.25 237 GLU A N 1
ATOM 1826 C CA . GLU A 1 237 ? -19.402 19.762 25.131 1.00 70.25 237 GLU A CA 1
ATOM 1827 C C . GLU A 1 237 ? -18.088 20.464 24.7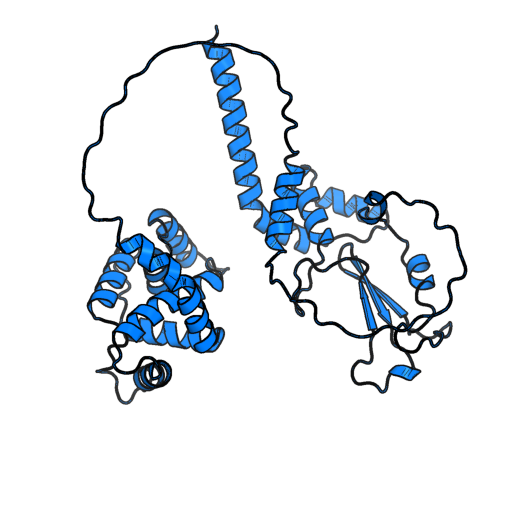66 1.00 70.25 237 GLU A C 1
ATOM 1829 O O . GLU A 1 237 ? -17.040 19.823 24.644 1.00 70.25 237 GLU A O 1
ATOM 1834 N N . GLU A 1 238 ? -18.146 21.785 24.590 1.00 62.03 238 GLU A N 1
ATOM 1835 C CA . GLU A 1 238 ? -16.968 22.622 24.362 1.00 62.03 238 GLU A CA 1
ATOM 1836 C C . GLU A 1 238 ? -16.072 22.601 25.606 1.00 62.03 238 GLU A C 1
ATOM 1838 O O . GLU A 1 238 ? -16.496 22.961 26.699 1.00 62.03 238 GLU A O 1
ATOM 1843 N N . GLY A 1 239 ? -14.829 22.146 25.440 1.00 60.19 239 GLY A N 1
ATOM 1844 C CA . GLY A 1 239 ? -13.818 22.112 26.503 1.00 60.19 239 GLY A CA 1
ATOM 1845 C C . GLY A 1 239 ? -13.361 20.710 26.892 1.00 60.19 239 GLY A C 1
ATOM 1846 O O . GLY A 1 239 ? -12.231 20.555 27.349 1.00 60.19 239 GLY A O 1
ATOM 1847 N N . ASP A 1 240 ? -14.163 19.677 26.621 1.00 56.72 240 ASP A N 1
ATOM 1848 C CA . ASP A 1 240 ? -13.757 18.296 26.864 1.00 56.72 240 ASP A CA 1
ATOM 1849 C C . ASP A 1 240 ? -13.218 17.657 25.579 1.00 56.72 240 ASP A C 1
ATOM 1851 O O . ASP A 1 240 ? -13.844 17.721 24.518 1.00 56.72 240 ASP A O 1
ATOM 1855 N N . SER A 1 241 ? -12.040 17.035 25.673 1.00 61.91 241 SER A N 1
ATOM 1856 C CA . SER A 1 241 ? -11.208 16.462 24.591 1.00 61.91 241 SER A CA 1
ATOM 1857 C C . SER A 1 241 ? -11.828 15.280 23.807 1.00 61.91 241 SER A C 1
ATOM 1859 O O . SER A 1 241 ? -11.133 14.407 23.292 1.00 61.91 241 SER A O 1
ATOM 1861 N N . SER A 1 242 ? -13.153 15.255 23.691 1.00 78.25 242 SER A N 1
ATOM 1862 C CA . SER A 1 242 ? -13.976 14.232 23.049 1.00 78.25 242 SER A CA 1
ATOM 1863 C C . SER A 1 242 ? -13.712 14.054 21.554 1.00 78.25 242 SER A C 1
ATOM 1865 O O . SER A 1 242 ? -13.922 12.957 21.043 1.00 78.25 242 SER A O 1
ATOM 1867 N N . VAL A 1 243 ? -13.229 15.084 20.854 1.00 86.31 243 VAL A N 1
ATOM 1868 C CA . VAL A 1 243 ? -12.889 15.023 19.426 1.00 86.31 243 VAL A CA 1
ATOM 1869 C C . VAL A 1 243 ? -11.397 15.264 19.248 1.00 86.31 243 VAL A C 1
ATOM 1871 O O . VAL A 1 243 ? -10.893 16.353 19.529 1.00 86.31 243 VAL A O 1
ATOM 1874 N N . HIS A 1 244 ? -10.699 14.251 18.742 1.00 88.62 244 HIS A N 1
ATOM 1875 C CA . HIS A 1 244 ? -9.272 14.302 18.464 1.00 88.62 244 HIS A CA 1
ATOM 1876 C C . HIS A 1 244 ? -9.019 14.144 16.967 1.00 88.62 244 HIS A C 1
ATOM 1878 O O . HIS A 1 244 ? -9.481 13.182 16.355 1.00 88.62 244 HIS A O 1
ATOM 1884 N N . ILE A 1 245 ? -8.271 15.076 16.378 1.00 90.06 245 ILE A N 1
ATOM 1885 C CA . ILE A 1 245 ? -7.895 15.033 14.963 1.00 90.06 245 ILE A CA 1
ATOM 1886 C C . ILE A 1 245 ? -6.420 14.679 14.869 1.00 90.06 245 ILE A C 1
ATOM 1888 O O . ILE A 1 245 ? -5.576 15.303 15.508 1.00 90.06 245 ILE A O 1
ATOM 1892 N N . LYS A 1 246 ? -6.107 13.684 14.045 1.00 91.12 246 LYS A N 1
ATOM 1893 C CA . LYS A 1 246 ? -4.745 13.246 13.765 1.00 91.12 246 LYS A CA 1
ATOM 1894 C C . LYS A 1 246 ? -4.523 13.154 12.263 1.00 91.12 246 LYS A C 1
ATOM 1896 O O . LYS A 1 246 ? -5.302 12.530 11.548 1.00 91.12 246 LYS A O 1
ATOM 1901 N N . ALA A 1 247 ? -3.411 13.708 11.795 1.00 90.44 247 ALA A N 1
ATOM 1902 C CA . ALA A 1 247 ? -2.948 13.490 10.433 1.00 90.44 247 ALA A CA 1
ATOM 1903 C C . ALA A 1 247 ? -2.231 12.134 10.314 1.00 90.44 247 ALA A C 1
ATOM 1905 O O . ALA A 1 247 ? -1.310 11.828 11.076 1.00 90.44 247 ALA A O 1
ATOM 1906 N N . VAL A 1 248 ? -2.633 11.320 9.337 1.00 89.94 248 VAL A N 1
ATOM 1907 C CA . VAL A 1 248 ? -1.947 10.082 8.943 1.00 89.94 248 VAL A CA 1
ATOM 1908 C C . VAL A 1 248 ? -1.502 10.221 7.488 1.00 89.94 248 VAL A C 1
ATOM 1910 O O . VAL A 1 248 ? -2.199 9.840 6.544 1.00 89.94 248 VAL A O 1
ATOM 1913 N N . GLY A 1 249 ? -0.318 10.804 7.300 1.00 89.75 249 GLY A N 1
ATOM 1914 C CA . GLY A 1 249 ? 0.110 11.291 5.992 1.00 89.75 249 GLY A CA 1
ATOM 1915 C C . GLY A 1 249 ? -0.746 12.486 5.574 1.00 89.75 249 GLY A C 1
ATOM 1916 O O . GLY A 1 249 ? -0.869 13.439 6.333 1.00 89.75 249 GLY A O 1
ATOM 1917 N N . SER A 1 250 ? -1.374 12.405 4.402 1.00 88.88 250 SER A N 1
ATOM 1918 C CA . SER A 1 250 ? -2.344 13.403 3.925 1.00 88.88 250 SER A CA 1
ATOM 1919 C C . SER A 1 250 ? -3.776 13.181 4.434 1.00 88.88 250 SER A C 1
ATOM 1921 O O . SER A 1 250 ? -4.646 14.014 4.197 1.00 88.88 250 SER A O 1
ATOM 1923 N N . ALA A 1 251 ? -4.052 12.050 5.093 1.00 90.31 251 ALA A N 1
ATOM 1924 C CA . ALA A 1 251 ? -5.398 11.696 5.528 1.00 90.31 251 ALA A CA 1
ATOM 1925 C C . ALA A 1 251 ? -5.709 12.288 6.912 1.00 90.31 251 ALA A C 1
ATOM 1927 O O . ALA A 1 251 ? -4.992 11.968 7.868 1.00 90.31 251 ALA A O 1
ATOM 1928 N N . PRO A 1 252 ? -6.787 13.077 7.070 1.00 91.25 252 PRO A N 1
ATOM 1929 C CA . PRO A 1 252 ? -7.285 13.429 8.389 1.00 91.25 252 PRO A CA 1
ATOM 1930 C C . PRO A 1 252 ? -8.067 12.250 8.981 1.00 91.25 252 PRO A C 1
ATOM 1932 O O . PRO A 1 252 ? -8.982 11.708 8.353 1.00 91.25 252 PRO A O 1
ATOM 1935 N N . VAL A 1 253 ? -7.704 11.854 10.198 1.00 90.94 253 VAL A N 1
ATOM 1936 C CA . VAL A 1 253 ? -8.405 10.843 10.994 1.00 90.94 253 VAL A CA 1
ATOM 1937 C C . VAL A 1 253 ? -8.969 11.521 12.230 1.00 90.94 253 VAL A C 1
ATOM 1939 O O . VAL A 1 253 ? -8.232 12.160 12.981 1.00 90.94 253 VAL A O 1
ATOM 1942 N N . VAL A 1 254 ? -10.274 11.384 12.432 1.00 91.12 254 VAL A N 1
ATOM 1943 C CA . VAL A 1 254 ? -11.000 11.982 13.548 1.00 91.12 254 VAL A CA 1
ATOM 1944 C C . VAL A 1 254 ? -11.479 10.869 14.464 1.00 91.12 254 VAL A C 1
ATOM 1946 O O . VAL A 1 254 ? -12.239 9.994 14.050 1.00 91.12 254 VAL A O 1
ATOM 1949 N N . THR A 1 255 ? -11.030 10.907 15.712 1.00 90.62 255 THR A N 1
ATOM 1950 C CA . THR A 1 255 ? -11.479 10.007 16.770 1.00 90.62 255 THR A CA 1
ATOM 1951 C C . THR A 1 255 ? -12.438 10.757 17.676 1.00 90.62 255 THR A C 1
ATOM 1953 O O . THR A 1 255 ? -12.092 11.802 18.226 1.00 90.62 255 THR A O 1
ATOM 1956 N N . ILE A 1 256 ? -13.638 10.209 17.840 1.00 88.31 256 ILE A N 1
ATOM 1957 C CA . ILE A 1 256 ? -14.697 10.777 18.668 1.00 88.31 256 ILE A CA 1
ATOM 1958 C C . ILE A 1 256 ? -14.965 9.825 19.829 1.00 88.31 256 ILE A C 1
ATOM 1960 O O . ILE A 1 256 ? -15.334 8.664 19.623 1.00 88.31 256 ILE A O 1
ATOM 1964 N N . ARG A 1 257 ? -14.829 10.330 21.053 1.00 87.69 257 ARG A N 1
ATOM 1965 C CA . ARG A 1 257 ? -15.156 9.633 22.294 1.00 87.69 257 ARG A CA 1
ATOM 1966 C C . ARG A 1 257 ? -16.345 10.319 22.956 1.00 87.69 257 ARG A C 1
ATOM 1968 O O . ARG A 1 257 ? -16.210 11.336 23.628 1.00 87.69 257 ARG A O 1
ATOM 1975 N N . CYS A 1 258 ? -17.527 9.738 22.779 1.00 85.19 258 CYS A N 1
ATOM 1976 C CA . CYS A 1 258 ? -18.752 10.277 23.360 1.00 85.19 258 CYS A CA 1
ATOM 1977 C C . CYS A 1 258 ? -18.927 9.803 24.808 1.00 85.19 258 CYS A C 1
ATOM 1979 O O . CYS A 1 258 ? -18.979 8.599 25.055 1.00 85.19 258 CYS A O 1
ATOM 1981 N N . LYS A 1 259 ? -19.127 10.737 25.749 1.00 83.06 259 LYS A N 1
ATOM 1982 C CA . LYS A 1 259 ? -19.378 10.439 27.173 1.00 83.06 259 LYS A CA 1
ATOM 1983 C C . LYS A 1 259 ? -20.544 9.463 27.383 1.00 83.06 259 LYS A C 1
ATOM 1985 O O . LYS A 1 259 ? -20.412 8.514 28.148 1.00 83.06 259 LYS A O 1
ATOM 1990 N N . LYS A 1 260 ? -21.653 9.638 26.651 1.00 83.00 260 LYS A N 1
ATOM 1991 C CA . LYS A 1 260 ? -22.834 8.758 26.746 1.00 83.00 260 LYS A CA 1
ATOM 1992 C C . LYS A 1 260 ? -22.600 7.361 26.166 1.00 83.00 260 LYS A C 1
ATOM 1994 O O . LYS A 1 260 ? -23.164 6.396 26.662 1.00 83.00 260 LYS A O 1
ATOM 1999 N N . CYS A 1 261 ? -21.760 7.230 25.138 1.00 81.94 261 CYS A N 1
ATOM 2000 C CA . CYS A 1 261 ? -21.442 5.934 24.525 1.00 81.94 261 CYS A CA 1
ATOM 2001 C C . CYS A 1 261 ? -20.209 5.255 25.141 1.00 81.94 261 CYS A C 1
ATOM 2003 O O . CYS A 1 261 ? -19.878 4.135 24.750 1.00 81.94 261 CYS A O 1
ATOM 2005 N N . ASN A 1 262 ? -19.527 5.901 26.092 1.00 75.88 262 ASN A N 1
ATOM 2006 C CA . ASN A 1 262 ? -18.249 5.438 26.641 1.00 75.88 262 ASN A CA 1
ATOM 2007 C C . ASN A 1 262 ? -18.356 4.108 27.416 1.00 75.88 262 ASN A C 1
ATOM 2009 O O . ASN A 1 262 ? -17.351 3.452 27.679 1.00 75.88 262 ASN A O 1
ATOM 2013 N N . GLN A 1 263 ? -19.573 3.693 27.774 1.00 73.12 263 GLN A N 1
ATOM 2014 C CA . GLN A 1 263 ? -19.842 2.406 28.420 1.00 73.12 263 GLN A CA 1
ATOM 2015 C C . GLN A 1 263 ? -20.025 1.248 27.417 1.00 73.12 263 GLN A C 1
ATOM 2017 O O . GLN A 1 263 ? -20.025 0.090 27.816 1.00 73.12 263 GLN A O 1
ATOM 2022 N N . SER A 1 264 ? -20.148 1.533 26.116 1.00 71.00 264 SER A N 1
ATOM 2023 C CA . SER A 1 264 ? -20.308 0.507 25.074 1.00 71.00 264 SER A CA 1
ATOM 2024 C C . SER A 1 264 ? -18.973 -0.180 24.723 1.00 71.00 264 SER A C 1
ATOM 2026 O O . SER A 1 264 ? -17.914 0.425 24.898 1.00 71.00 264 SER A O 1
ATOM 2028 N N . PRO A 1 265 ? -18.977 -1.418 24.185 1.00 66.38 265 PRO A N 1
ATOM 2029 C CA . PRO A 1 265 ? -17.746 -2.134 23.818 1.00 66.38 265 PRO A CA 1
ATOM 2030 C C . PRO A 1 265 ? -16.918 -1.414 22.740 1.00 66.38 265 PRO A C 1
ATOM 2032 O O . PRO A 1 265 ? -15.698 -1.536 22.716 1.00 66.38 265 PRO A O 1
ATOM 2035 N N . ASN A 1 266 ? -17.553 -0.595 21.896 1.00 67.88 266 ASN A N 1
ATOM 2036 C CA . ASN A 1 266 ? -16.878 0.244 20.906 1.00 67.88 266 ASN A CA 1
ATOM 2037 C C . ASN A 1 266 ? -16.852 1.710 21.373 1.00 67.88 266 ASN A C 1
ATOM 2039 O O . ASN A 1 266 ? -17.594 2.549 20.872 1.00 67.88 266 ASN A O 1
ATOM 2043 N N . LYS A 1 267 ? -16.003 2.041 22.341 1.00 73.69 267 LYS A N 1
ATOM 2044 C CA . LYS A 1 267 ? -15.993 3.364 23.004 1.00 73.69 267 LYS A CA 1
ATOM 2045 C C . LYS A 1 267 ? -15.649 4.541 22.086 1.00 73.69 267 LYS A C 1
ATOM 2047 O O . LYS A 1 267 ? -15.944 5.689 22.416 1.00 73.69 267 LYS A O 1
ATOM 2052 N N . GLU A 1 268 ? -15.043 4.257 20.938 1.00 80.31 268 GLU A N 1
ATOM 2053 C CA . GLU A 1 268 ? -14.554 5.257 19.997 1.00 80.31 268 GLU A CA 1
ATOM 2054 C C . GLU A 1 268 ? -15.218 5.089 18.631 1.00 80.31 268 GLU A C 1
ATOM 2056 O O . GLU A 1 268 ? -15.445 3.975 18.144 1.00 80.31 268 GLU A O 1
ATOM 2061 N N . VAL A 1 269 ? -15.544 6.221 18.014 1.00 83.19 269 VAL A N 1
ATOM 2062 C CA . VAL A 1 269 ? -15.906 6.286 16.601 1.00 83.19 269 VAL A CA 1
ATOM 2063 C C . VAL A 1 269 ? -14.732 6.893 15.861 1.00 83.19 269 VAL A C 1
ATOM 2065 O O . VAL A 1 269 ? -14.281 7.983 16.204 1.00 83.19 269 VAL A O 1
ATOM 2068 N N . VAL A 1 270 ? -14.244 6.179 14.852 1.00 86.38 270 VAL A N 1
ATOM 2069 C CA . VAL A 1 270 ? -13.152 6.643 14.001 1.00 86.38 270 VAL A CA 1
ATOM 2070 C C . VAL A 1 270 ? -13.731 6.980 12.639 1.00 86.38 270 VAL A C 1
ATOM 2072 O O . VAL A 1 270 ? -14.291 6.116 11.967 1.00 86.38 270 VAL A O 1
ATOM 2075 N N . TRP A 1 271 ? -13.582 8.236 12.240 1.00 90.25 271 TRP A N 1
ATOM 2076 C CA . TRP A 1 271 ? -13.860 8.701 10.891 1.00 90.25 271 TRP A CA 1
ATOM 2077 C C . TRP A 1 271 ? -12.543 9.002 10.176 1.00 90.25 271 TRP A C 1
ATOM 2079 O O . TRP A 1 271 ? -11.598 9.517 10.774 1.00 90.25 271 TRP A O 1
ATOM 2089 N N . SER A 1 272 ? -12.473 8.692 8.885 1.00 88.25 272 SER A N 1
ATOM 2090 C CA . SER A 1 272 ? -11.327 9.022 8.039 1.00 88.25 272 SER A CA 1
ATOM 2091 C C . SER A 1 272 ? -11.787 9.782 6.808 1.00 88.25 272 SER A C 1
ATOM 2093 O O . SER A 1 272 ? -12.655 9.300 6.084 1.00 88.25 272 SER A O 1
ATOM 2095 N N . GLY A 1 273 ? -11.145 10.912 6.514 1.00 86.88 273 GLY A N 1
ATOM 2096 C CA . GLY A 1 273 ? -11.471 11.727 5.338 1.00 86.88 273 GLY A CA 1
ATOM 2097 C C . GLY A 1 273 ? -11.010 11.139 4.005 1.00 86.88 273 GLY A C 1
ATOM 2098 O O . GLY A 1 273 ? -11.150 11.781 2.970 1.00 86.88 273 GLY A O 1
ATOM 2099 N N . GLN A 1 274 ? -10.416 9.946 4.017 1.00 86.81 274 GLN A N 1
ATOM 2100 C CA . GLN A 1 274 ? -9.931 9.252 2.831 1.00 86.81 274 GLN A CA 1
ATOM 2101 C C . GLN A 1 274 ? -10.193 7.753 2.955 1.00 86.81 274 GLN A C 1
ATOM 2103 O O . GLN A 1 274 ? -10.084 7.184 4.044 1.00 86.81 274 GLN A O 1
ATOM 2108 N N . SER A 1 275 ? -10.460 7.099 1.826 1.00 86.19 275 SER A N 1
ATOM 2109 C CA . SER A 1 275 ? -10.578 5.643 1.766 1.00 86.19 275 SER A CA 1
ATOM 2110 C C . SER A 1 275 ? -9.227 4.978 2.014 1.00 86.19 275 SER A C 1
ATOM 2112 O O . SER A 1 275 ? -8.179 5.444 1.538 1.00 86.19 275 SER A O 1
ATOM 2114 N N . LYS A 1 276 ? -9.246 3.850 2.730 1.00 87.88 276 LYS A N 1
ATOM 2115 C CA . LYS A 1 276 ? -8.071 2.983 2.859 1.00 87.88 276 LYS A CA 1
ATOM 2116 C C . LYS A 1 276 ? -7.626 2.499 1.476 1.00 87.88 276 LYS A C 1
ATOM 2118 O O . LYS A 1 276 ? -8.425 2.395 0.554 1.00 87.88 276 LYS A O 1
ATOM 2123 N N . ALA A 1 277 ? -6.330 2.244 1.332 1.00 83.00 277 ALA A N 1
ATOM 2124 C CA . ALA A 1 277 ? -5.744 1.766 0.081 1.00 83.00 277 ALA A CA 1
ATOM 2125 C C . ALA A 1 277 ? -6.153 0.323 -0.249 1.00 83.00 277 ALA A C 1
ATOM 2127 O O . ALA A 1 277 ? -6.110 -0.060 -1.408 1.00 83.00 277 ALA A O 1
ATOM 2128 N N . VAL A 1 278 ? -6.519 -0.458 0.769 1.00 80.94 278 VAL A N 1
ATOM 2129 C CA . VAL A 1 278 ? -6.998 -1.837 0.651 1.00 80.94 278 VAL A CA 1
ATOM 2130 C C . VAL A 1 278 ? -8.201 -1.972 1.571 1.00 80.94 278 VAL A C 1
ATOM 2132 O O . VAL A 1 278 ? -8.147 -1.493 2.714 1.00 80.94 278 VAL A O 1
ATOM 2135 N N . ASP A 1 279 ? -9.250 -2.637 1.100 1.00 73.94 279 ASP A N 1
ATOM 2136 C CA . ASP A 1 279 ? -10.402 -2.987 1.925 1.00 73.94 279 ASP A CA 1
ATOM 2137 C C . ASP A 1 279 ? -10.064 -4.180 2.827 1.00 73.94 279 ASP A C 1
ATOM 2139 O O . ASP A 1 279 ? -10.378 -5.336 2.565 1.00 73.94 279 ASP A O 1
ATOM 2143 N N . HIS A 1 280 ? -9.278 -3.904 3.865 1.00 72.44 280 HIS A N 1
ATOM 2144 C CA . HIS A 1 280 ? -8.909 -4.896 4.861 1.00 72.44 280 HIS A CA 1
ATOM 2145 C C . HIS A 1 280 ? -8.918 -4.256 6.255 1.00 72.44 280 HIS A C 1
ATOM 2147 O O . HIS A 1 280 ? -8.370 -3.158 6.434 1.00 72.44 280 HIS A O 1
ATOM 2153 N N . PRO A 1 281 ? -9.444 -4.933 7.296 1.00 66.25 281 PRO A N 1
ATOM 2154 C CA . PRO A 1 281 ? -9.543 -4.367 8.644 1.00 66.25 281 PRO A CA 1
ATOM 2155 C C . PRO A 1 281 ? -8.198 -3.869 9.191 1.00 66.25 281 PRO A C 1
ATOM 2157 O O . PRO A 1 281 ? -8.118 -2.819 9.829 1.00 66.25 281 PRO A O 1
ATOM 2160 N N . ARG A 1 282 ? -7.109 -4.583 8.866 1.00 70.88 282 ARG A N 1
ATOM 2161 C CA . ARG A 1 282 ? -5.734 -4.241 9.276 1.00 70.88 282 ARG A CA 1
ATOM 2162 C C . ARG A 1 282 ? -5.004 -3.279 8.332 1.00 70.88 282 ARG A C 1
ATOM 2164 O O . ARG A 1 282 ? -3.857 -2.936 8.612 1.00 70.88 282 ARG A O 1
ATOM 2171 N N . ALA A 1 283 ? -5.614 -2.853 7.224 1.00 74.38 283 ALA A N 1
ATOM 2172 C CA . ALA A 1 283 ? -4.984 -1.899 6.319 1.00 74.38 283 ALA A CA 1
ATOM 2173 C C . ALA A 1 283 ? -4.804 -0.546 7.022 1.00 74.38 283 ALA A C 1
ATOM 2175 O O . ALA A 1 283 ? -5.749 0.025 7.574 1.00 74.38 283 ALA A O 1
ATOM 2176 N N . ARG A 1 284 ? -3.559 -0.056 7.014 1.00 76.81 284 ARG A N 1
ATOM 2177 C CA . ARG A 1 284 ? -3.150 1.210 7.647 1.00 76.81 284 ARG A CA 1
ATOM 2178 C C . ARG A 1 284 ? -2.835 2.318 6.641 1.00 76.81 284 ARG A C 1
ATOM 2180 O O . ARG A 1 284 ? -2.685 3.468 7.037 1.00 76.81 284 ARG A O 1
ATOM 2187 N N . ALA A 1 285 ? -2.693 1.977 5.362 1.00 83.19 285 ALA A N 1
ATOM 2188 C CA . ALA A 1 285 ? -2.390 2.936 4.309 1.00 83.19 285 ALA A CA 1
ATOM 2189 C C . ALA A 1 285 ? -3.681 3.518 3.722 1.00 83.19 285 ALA A C 1
ATOM 2191 O O . ALA A 1 285 ? -4.647 2.788 3.507 1.00 83.19 285 ALA A O 1
ATOM 2192 N N . PHE A 1 286 ? -3.672 4.817 3.430 1.00 88.81 286 PHE A N 1
ATOM 2193 C CA . PHE A 1 286 ? -4.751 5.513 2.728 1.00 88.81 286 PHE A CA 1
ATOM 2194 C C . PHE A 1 286 ? -4.435 5.621 1.237 1.00 88.81 286 PHE A C 1
ATOM 2196 O O . PHE A 1 286 ? -3.279 5.829 0.865 1.00 88.81 286 PHE A O 1
ATOM 2203 N N . SER A 1 287 ? -5.456 5.488 0.394 1.00 86.81 287 SER A N 1
ATOM 2204 C CA . SER A 1 287 ? -5.334 5.492 -1.072 1.00 86.81 287 SER A CA 1
ATOM 2205 C C . SER A 1 287 ? -4.621 6.745 -1.597 1.00 86.81 287 SER A C 1
ATOM 2207 O O . SER A 1 287 ? -3.656 6.642 -2.354 1.00 86.81 287 SER A O 1
ATOM 2209 N N . ASN A 1 288 ? -4.995 7.932 -1.115 1.00 87.75 288 ASN A N 1
ATOM 2210 C CA . ASN A 1 288 ? -4.348 9.177 -1.535 1.00 87.75 288 ASN A CA 1
ATOM 2211 C C . ASN A 1 288 ? -2.888 9.287 -1.087 1.00 87.75 288 ASN A C 1
ATOM 2213 O O . ASN A 1 288 ? -2.093 9.882 -1.806 1.00 87.75 288 ASN A O 1
ATOM 2217 N N . ASN A 1 289 ? -2.493 8.686 0.040 1.00 89.50 289 ASN A N 1
ATOM 2218 C CA . ASN A 1 289 ? -1.078 8.655 0.426 1.00 89.50 289 ASN A CA 1
ATOM 2219 C C . ASN A 1 289 ? -0.240 7.897 -0.616 1.00 89.50 289 ASN A C 1
ATOM 2221 O O . ASN A 1 289 ? 0.886 8.298 -0.905 1.00 89.50 289 ASN A O 1
ATOM 2225 N N . ILE A 1 290 ? -0.800 6.831 -1.199 1.00 88.81 290 ILE A N 1
ATOM 2226 C CA . ILE A 1 290 ? -0.165 6.087 -2.292 1.00 88.81 290 ILE A CA 1
ATOM 2227 C C . ILE A 1 290 ? -0.134 6.936 -3.564 1.00 88.81 290 ILE A C 1
ATOM 2229 O O . ILE A 1 290 ? 0.922 7.055 -4.177 1.00 88.81 290 ILE A O 1
ATOM 2233 N N . ARG A 1 291 ? -1.250 7.585 -3.926 1.00 87.94 291 ARG A N 1
ATOM 2234 C CA . ARG A 1 291 ? -1.328 8.455 -5.114 1.00 87.94 291 ARG A CA 1
ATOM 2235 C C . ARG A 1 291 ? -0.347 9.626 -5.052 1.00 87.94 291 ARG A C 1
ATOM 2237 O O . ARG A 1 291 ? 0.346 9.886 -6.027 1.00 87.94 291 ARG A O 1
ATOM 2244 N N . ILE A 1 292 ? -0.240 10.296 -3.904 1.00 89.06 292 ILE A N 1
ATOM 2245 C CA . ILE A 1 292 ? 0.717 11.390 -3.686 1.00 89.06 292 ILE A CA 1
ATOM 2246 C C . ILE A 1 292 ? 2.153 10.879 -3.819 1.00 89.06 292 ILE A C 1
ATOM 2248 O O . ILE A 1 292 ? 2.970 11.525 -4.471 1.00 89.06 292 ILE A O 1
ATOM 2252 N N . ALA A 1 293 ? 2.471 9.721 -3.230 1.00 89.88 293 ALA A N 1
ATOM 2253 C CA . ALA A 1 293 ? 3.800 9.130 -3.353 1.00 89.88 293 ALA A CA 1
ATOM 2254 C C . ALA A 1 293 ? 4.128 8.750 -4.805 1.00 89.88 293 ALA A C 1
ATOM 2256 O O . ALA A 1 293 ? 5.239 9.010 -5.261 1.00 89.88 293 ALA A O 1
ATOM 2257 N N . ALA A 1 294 ? 3.161 8.182 -5.530 1.00 87.94 294 ALA A N 1
ATOM 2258 C CA . ALA A 1 294 ? 3.296 7.849 -6.943 1.00 87.94 294 ALA A CA 1
ATOM 2259 C C . ALA A 1 294 ? 3.522 9.103 -7.794 1.00 87.94 294 ALA A C 1
ATOM 2261 O O . ALA A 1 294 ? 4.499 9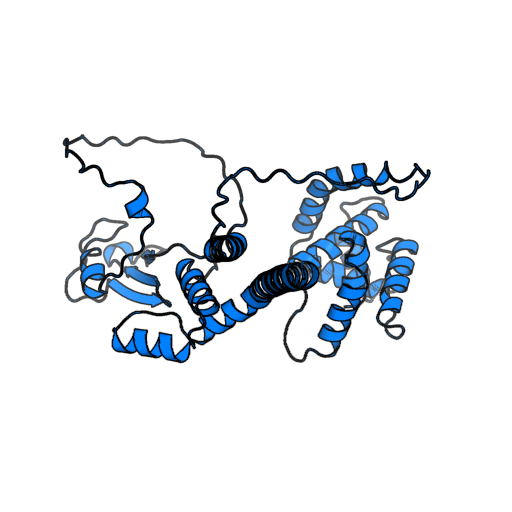.162 -8.531 1.00 87.94 294 ALA A O 1
ATOM 2262 N N . ALA A 1 295 ? 2.699 10.138 -7.621 1.00 87.81 295 ALA A N 1
ATOM 2263 C CA . ALA A 1 295 ? 2.869 11.411 -8.314 1.00 87.81 295 ALA A CA 1
ATOM 2264 C C . ALA A 1 295 ? 4.238 12.044 -8.006 1.00 87.81 295 ALA A C 1
ATOM 2266 O O . ALA A 1 295 ? 4.958 12.467 -8.906 1.00 87.81 295 ALA A O 1
ATOM 2267 N N . ALA A 1 296 ? 4.653 12.053 -6.736 1.00 88.50 296 ALA A N 1
ATOM 2268 C CA . ALA A 1 296 ? 5.971 12.543 -6.340 1.00 88.50 296 ALA A CA 1
ATOM 2269 C C . ALA A 1 296 ? 7.114 11.759 -7.010 1.00 88.50 296 ALA A C 1
ATOM 2271 O O . ALA A 1 296 ? 8.120 12.354 -7.385 1.00 88.50 296 ALA A O 1
ATOM 2272 N N . ALA A 1 297 ? 6.958 10.444 -7.183 1.00 86.19 297 ALA A N 1
ATOM 2273 C CA . ALA A 1 297 ? 7.943 9.591 -7.841 1.00 86.19 297 ALA A CA 1
ATOM 2274 C C . ALA A 1 297 ? 8.067 9.880 -9.343 1.00 86.19 297 ALA A C 1
ATOM 2276 O O . ALA A 1 297 ? 9.161 9.799 -9.897 1.00 86.19 297 ALA A O 1
ATOM 2277 N N . THR A 1 298 ? 6.955 10.206 -10.002 1.00 82.56 298 THR A N 1
ATOM 2278 C CA . THR A 1 298 ? 6.887 10.342 -11.463 1.00 82.56 298 THR A CA 1
ATOM 2279 C C . THR A 1 298 ? 7.179 11.751 -11.953 1.00 82.56 298 THR A C 1
ATOM 2281 O O . THR A 1 298 ? 7.602 11.922 -13.089 1.00 82.56 298 THR A O 1
ATOM 2284 N N . ASN A 1 299 ? 6.992 12.764 -11.106 1.00 82.69 299 ASN A N 1
ATOM 2285 C CA . ASN A 1 299 ? 7.151 14.168 -11.492 1.00 82.69 299 ASN A CA 1
ATOM 2286 C C . ASN A 1 299 ? 8.619 14.642 -11.521 1.00 82.69 299 ASN A C 1
ATOM 2288 O O . ASN A 1 299 ? 8.873 15.821 -11.746 1.00 82.69 299 ASN A O 1
ATOM 2292 N N . GLY A 1 300 ? 9.595 13.766 -11.244 1.00 78.38 300 GLY A N 1
ATOM 2293 C CA . GLY A 1 300 ? 11.033 14.082 -11.300 1.00 78.38 300 GLY A CA 1
ATOM 2294 C C . GLY A 1 300 ? 11.544 15.026 -10.199 1.00 78.38 300 GLY A C 1
ATOM 2295 O O . GLY A 1 300 ? 12.742 15.301 -10.117 1.00 78.38 300 GLY A O 1
ATOM 2296 N N . VAL A 1 301 ? 10.666 15.508 -9.317 1.00 84.25 301 VAL A N 1
ATOM 2297 C CA . VAL A 1 301 ? 11.026 16.394 -8.205 1.00 84.25 301 VAL A CA 1
ATOM 2298 C C . VAL A 1 301 ? 11.580 15.575 -7.039 1.00 84.25 301 VAL A C 1
ATOM 2300 O O . VAL A 1 301 ? 11.018 14.559 -6.632 1.00 84.25 301 VAL A O 1
ATOM 2303 N N . ARG A 1 302 ? 12.679 16.042 -6.436 1.00 88.31 302 ARG A N 1
ATOM 2304 C CA . ARG A 1 302 ? 13.241 15.408 -5.235 1.00 88.31 302 ARG A CA 1
ATOM 2305 C C . ARG A 1 302 ? 12.231 15.454 -4.087 1.00 88.31 302 ARG A C 1
ATOM 2307 O O . ARG A 1 302 ? 11.746 16.526 -3.729 1.00 88.31 302 ARG A O 1
ATOM 2314 N N . ILE A 1 303 ? 12.004 14.316 -3.428 1.00 91.06 303 ILE A N 1
ATOM 2315 C CA . ILE A 1 303 ? 11.071 14.223 -2.291 1.00 91.06 303 ILE A CA 1
ATOM 2316 C C . ILE A 1 303 ? 11.396 15.215 -1.166 1.00 91.06 303 ILE A C 1
ATOM 2318 O O . ILE A 1 303 ? 10.492 15.746 -0.532 1.00 91.06 303 ILE A O 1
ATOM 2322 N N . SER A 1 304 ? 12.675 15.522 -0.935 1.00 92.19 304 SER A N 1
ATOM 2323 C CA . SER A 1 304 ? 13.090 16.520 0.057 1.00 92.19 304 SER A CA 1
ATOM 2324 C C . SER A 1 304 ? 12.563 17.923 -0.253 1.00 92.19 304 SER A C 1
ATOM 2326 O O . SER A 1 304 ? 12.204 18.643 0.676 1.00 92.19 304 SER A O 1
ATOM 2328 N N . SER A 1 305 ? 12.481 18.298 -1.531 1.00 93.75 305 SER A N 1
ATOM 2329 C CA . SER A 1 305 ? 11.911 19.577 -1.962 1.00 93.75 305 SER A CA 1
ATOM 2330 C C . SER A 1 305 ? 10.401 19.609 -1.738 1.00 93.75 305 SER A C 1
ATOM 2332 O O . SER A 1 305 ? 9.887 20.584 -1.203 1.00 93.75 305 SER A O 1
ATOM 2334 N N . ILE A 1 306 ? 9.700 18.518 -2.063 1.00 92.81 306 ILE A N 1
ATOM 2335 C CA . ILE A 1 306 ? 8.247 18.402 -1.850 1.00 92.81 306 ILE A CA 1
ATOM 2336 C C . ILE A 1 306 ? 7.910 18.464 -0.355 1.00 92.81 306 ILE A C 1
ATOM 2338 O O . ILE A 1 306 ? 6.997 19.176 0.047 1.00 92.81 306 ILE A O 1
ATOM 2342 N N . LEU A 1 307 ? 8.671 17.755 0.485 1.00 92.69 307 LEU A N 1
ATOM 2343 C CA . LEU A 1 307 ? 8.482 17.772 1.938 1.00 92.69 307 LEU A CA 1
ATOM 2344 C C . LEU A 1 307 ? 8.730 19.157 2.541 1.00 92.69 307 LEU A C 1
ATOM 2346 O O . LEU A 1 307 ? 8.024 19.556 3.464 1.00 92.69 307 LEU A O 1
ATOM 2350 N N . ARG A 1 308 ? 9.723 19.891 2.024 1.00 94.25 308 ARG A N 1
ATOM 2351 C CA . ARG A 1 308 ? 9.986 21.272 2.438 1.00 94.25 308 ARG A CA 1
ATOM 2352 C C . ARG A 1 308 ? 8.812 22.179 2.085 1.00 94.25 308 ARG A C 1
ATOM 2354 O O . ARG A 1 308 ? 8.303 22.849 2.974 1.00 94.25 308 ARG A O 1
ATOM 2361 N N . PHE A 1 309 ? 8.347 22.115 0.840 1.00 94.12 309 PHE A N 1
ATOM 2362 C CA . PHE A 1 309 ? 7.181 22.869 0.390 1.00 94.12 309 PHE A CA 1
ATOM 2363 C C . PHE A 1 309 ? 5.942 22.563 1.240 1.00 94.12 309 PHE A C 1
ATOM 2365 O O . PHE A 1 309 ? 5.281 23.476 1.718 1.00 94.12 309 PHE A O 1
ATOM 2372 N N . ALA A 1 310 ? 5.654 21.283 1.498 1.00 92.50 310 ALA A N 1
ATOM 2373 C CA . ALA A 1 310 ? 4.518 20.896 2.329 1.00 92.50 310 ALA A CA 1
ATOM 2374 C C . ALA A 1 310 ? 4.618 21.469 3.751 1.00 92.50 310 ALA A C 1
ATOM 2376 O O . ALA A 1 310 ? 3.616 21.913 4.302 1.00 92.50 310 ALA A O 1
ATOM 2377 N N . LYS A 1 311 ? 5.825 21.505 4.330 1.00 93.25 311 LYS A N 1
ATOM 2378 C CA . LYS A 1 311 ? 6.063 22.118 5.641 1.00 93.25 311 LYS A CA 1
ATOM 2379 C C . LYS A 1 311 ? 5.842 23.634 5.612 1.00 93.25 311 LYS A C 1
ATOM 2381 O O . LYS A 1 311 ? 5.191 24.153 6.510 1.00 93.25 311 LYS A O 1
ATOM 2386 N N . GLU A 1 312 ? 6.371 24.327 4.606 1.00 94.81 312 GLU A N 1
ATOM 2387 C CA . GLU A 1 312 ? 6.217 25.782 4.436 1.00 94.81 312 GLU A CA 1
ATOM 2388 C C . GLU A 1 312 ? 4.753 26.180 4.204 1.00 94.81 312 GLU A C 1
ATOM 2390 O O . GLU A 1 312 ? 4.292 27.177 4.749 1.00 94.81 312 GLU A O 1
ATOM 2395 N N . ALA A 1 313 ? 4.000 25.357 3.473 1.00 91.31 313 ALA A N 1
ATOM 2396 C CA . ALA A 1 313 ? 2.572 25.539 3.232 1.00 91.31 313 ALA A CA 1
ATOM 2397 C C . ALA A 1 313 ? 1.672 25.018 4.374 1.00 91.31 313 ALA A C 1
ATOM 2399 O O . ALA A 1 313 ? 0.450 25.030 4.236 1.00 91.31 313 ALA A O 1
ATOM 2400 N N . ASN A 1 314 ? 2.250 24.531 5.481 1.00 89.75 314 ASN A N 1
ATOM 2401 C CA . ASN A 1 314 ? 1.532 23.932 6.612 1.00 89.75 314 ASN A CA 1
ATOM 2402 C C . ASN A 1 314 ? 0.552 22.803 6.208 1.00 89.75 314 ASN A C 1
ATOM 2404 O O . ASN A 1 314 ? -0.559 22.685 6.726 1.00 89.75 314 ASN A O 1
ATOM 2408 N N . LEU A 1 315 ? 0.960 21.963 5.255 1.00 90.81 315 LEU A N 1
ATOM 2409 C CA . LEU A 1 315 ? 0.163 20.856 4.734 1.00 90.81 315 LEU A CA 1
ATOM 2410 C C . LEU A 1 315 ? 0.519 19.539 5.424 1.00 90.81 315 LEU A C 1
ATOM 2412 O O . LEU A 1 315 ? 1.686 19.152 5.530 1.00 90.81 315 LEU A O 1
ATOM 2416 N N . ALA A 1 316 ? -0.510 18.785 5.811 1.00 90.56 316 ALA A N 1
ATOM 2417 C CA . ALA A 1 316 ? -0.347 17.394 6.208 1.00 90.56 316 ALA A CA 1
ATOM 2418 C C . ALA A 1 316 ? 0.118 16.563 5.001 1.00 90.56 316 ALA A C 1
ATOM 2420 O O . ALA A 1 316 ? -0.548 16.510 3.965 1.00 90.56 316 ALA A O 1
ATOM 2421 N N . PHE A 1 317 ? 1.273 15.912 5.130 1.00 91.81 317 PHE A N 1
ATOM 2422 C CA . PHE A 1 317 ? 1.904 15.199 4.024 1.00 91.81 317 PHE A CA 1
ATOM 2423 C C . PHE A 1 317 ? 2.442 13.836 4.446 1.00 91.81 317 PHE A C 1
ATOM 2425 O O . PHE A 1 317 ? 2.635 13.544 5.628 1.00 91.81 317 PHE A O 1
ATOM 2432 N N . ILE A 1 318 ? 2.675 12.967 3.462 1.00 92.75 318 ILE A N 1
ATOM 2433 C CA . ILE A 1 318 ? 3.248 11.643 3.709 1.00 92.75 318 ILE A CA 1
ATOM 2434 C C . ILE A 1 318 ? 4.684 11.753 4.245 1.00 92.75 318 ILE A C 1
ATOM 2436 O O . ILE A 1 318 ? 5.458 12.588 3.776 1.00 92.75 318 ILE A O 1
ATOM 2440 N N . PRO A 1 319 ? 5.092 10.898 5.198 1.00 91.00 319 PRO A N 1
ATOM 2441 C CA . PRO A 1 319 ? 6.469 10.892 5.662 1.00 91.00 319 PRO A CA 1
ATOM 2442 C C . PRO A 1 319 ? 7.404 10.318 4.590 1.00 91.00 319 PRO A C 1
ATOM 2444 O O . PRO A 1 319 ? 7.004 9.514 3.742 1.00 91.00 319 PRO A O 1
ATOM 2447 N N . LYS A 1 320 ? 8.688 10.684 4.675 1.00 92.50 320 LYS A N 1
ATOM 2448 C CA . LYS A 1 320 ? 9.740 10.232 3.747 1.00 92.50 320 LYS A CA 1
ATOM 2449 C C . LYS A 1 320 ? 9.812 8.700 3.636 1.00 92.50 320 LYS A C 1
ATOM 2451 O O . LYS A 1 320 ? 10.028 8.169 2.553 1.00 92.50 320 LYS A O 1
ATOM 2456 N N . SER A 1 321 ? 9.596 7.991 4.746 1.00 90.94 321 SER A N 1
ATOM 2457 C CA . SER A 1 321 ? 9.559 6.524 4.793 1.00 90.94 321 SER A CA 1
ATOM 2458 C C . SER A 1 321 ? 8.424 5.940 3.949 1.00 90.94 321 SER A C 1
ATOM 2460 O O . SER A 1 321 ? 8.657 5.014 3.176 1.00 90.94 321 SER A O 1
ATOM 2462 N N . THR A 1 322 ? 7.217 6.509 4.038 1.00 89.25 322 THR A N 1
ATOM 2463 C CA . THR A 1 322 ? 6.075 6.103 3.206 1.00 89.25 322 THR A CA 1
ATOM 2464 C C . THR A 1 322 ? 6.364 6.337 1.730 1.00 89.25 322 THR A C 1
ATOM 2466 O O . THR A 1 322 ? 6.075 5.459 0.923 1.00 89.25 322 THR A O 1
ATOM 2469 N N . PHE A 1 323 ? 6.975 7.475 1.378 1.00 92.25 323 PHE A N 1
ATOM 2470 C CA . PHE A 1 323 ? 7.387 7.738 -0.001 1.00 92.25 323 PHE A CA 1
ATOM 2471 C C . PHE A 1 323 ? 8.325 6.647 -0.526 1.00 92.25 323 PHE A C 1
ATOM 2473 O O . PHE A 1 323 ? 8.009 6.034 -1.537 1.00 92.25 323 PHE A O 1
ATOM 2480 N N . TYR A 1 324 ? 9.432 6.355 0.167 1.00 91.50 324 TYR A N 1
ATOM 2481 C CA . TYR A 1 324 ? 10.385 5.345 -0.309 1.00 91.50 324 TYR A CA 1
ATOM 2482 C C . TYR A 1 324 ? 9.778 3.948 -0.373 1.00 91.50 324 TYR A C 1
ATOM 2484 O O . TYR A 1 324 ? 10.019 3.219 -1.327 1.00 91.50 324 TYR A O 1
ATOM 2492 N N . HIS A 1 325 ? 8.938 3.592 0.597 1.00 88.62 325 HIS A N 1
ATOM 2493 C CA . HIS A 1 325 ? 8.237 2.317 0.576 1.00 88.62 325 HIS A CA 1
ATOM 2494 C C . HIS A 1 325 ? 7.335 2.170 -0.662 1.00 88.62 325 HIS A C 1
ATOM 2496 O O . HIS A 1 325 ? 7.283 1.099 -1.263 1.00 88.62 325 HIS A O 1
ATOM 2502 N N . VAL A 1 326 ? 6.627 3.231 -1.063 1.00 87.69 326 VAL A N 1
ATOM 2503 C CA . VAL A 1 326 ? 5.825 3.219 -2.297 1.00 87.69 326 VAL A CA 1
ATOM 2504 C C . VAL A 1 326 ? 6.721 3.268 -3.536 1.00 87.69 326 VAL A C 1
ATOM 2506 O O . VAL A 1 326 ? 6.486 2.515 -4.474 1.00 87.69 326 VAL A O 1
ATOM 2509 N N . PHE A 1 327 ? 7.768 4.093 -3.530 1.00 87.94 327 PHE A N 1
ATOM 2510 C CA . PHE A 1 327 ? 8.718 4.230 -4.633 1.00 87.94 327 PHE A CA 1
ATOM 2511 C C . PHE A 1 327 ? 9.366 2.893 -5.007 1.00 87.94 327 PHE A C 1
ATOM 2513 O O . PHE A 1 327 ? 9.353 2.510 -6.173 1.00 87.94 327 PHE A O 1
ATOM 2520 N N . GLU A 1 328 ? 9.855 2.140 -4.019 1.00 88.25 328 GLU A N 1
ATOM 2521 C CA . GLU A 1 328 ? 10.442 0.815 -4.246 1.00 88.25 328 GLU A CA 1
ATOM 2522 C C . GLU A 1 328 ? 9.434 -0.166 -4.856 1.00 88.25 328 GLU A C 1
ATOM 2524 O O . GLU A 1 328 ? 9.773 -0.931 -5.756 1.00 88.25 328 GLU A O 1
ATOM 2529 N N . ARG A 1 329 ? 8.162 -0.102 -4.442 1.00 86.06 329 ARG A N 1
ATOM 2530 C CA . ARG A 1 329 ? 7.093 -0.924 -5.034 1.00 86.06 329 ARG A CA 1
ATOM 2531 C C . ARG A 1 329 ? 6.726 -0.499 -6.454 1.00 86.06 329 ARG A C 1
ATOM 2533 O O . ARG A 1 329 ? 6.342 -1.344 -7.255 1.00 86.06 329 ARG A O 1
ATOM 2540 N N . LEU A 1 330 ? 6.837 0.790 -6.770 1.00 85.19 330 LEU A N 1
ATOM 2541 C CA . LEU A 1 330 ? 6.592 1.321 -8.112 1.00 85.19 330 LEU A CA 1
ATOM 2542 C C . LEU A 1 330 ? 7.775 1.105 -9.056 1.00 85.19 330 LEU A C 1
ATOM 2544 O O . LEU A 1 330 ? 7.583 1.141 -10.269 1.00 85.19 330 LEU A O 1
ATOM 2548 N N . ARG A 1 331 ? 8.978 0.840 -8.537 1.00 85.00 331 ARG A N 1
ATOM 2549 C CA . ARG A 1 331 ? 10.213 0.672 -9.316 1.00 85.00 331 ARG A CA 1
ATOM 2550 C C . ARG A 1 331 ? 10.065 -0.246 -10.538 1.00 85.00 331 ARG A C 1
ATOM 2552 O O . ARG A 1 331 ? 10.498 0.177 -11.608 1.00 85.00 331 ARG A O 1
ATOM 2559 N N . PRO A 1 332 ? 9.423 -1.432 -10.468 1.00 86.38 332 PRO A N 1
ATOM 2560 C CA . PRO A 1 332 ? 9.246 -2.280 -11.648 1.00 86.38 332 PRO A CA 1
ATOM 2561 C C . PRO A 1 332 ? 8.342 -1.640 -12.707 1.00 86.38 332 PRO A C 1
ATOM 2563 O O . PRO A 1 332 ? 8.601 -1.759 -13.902 1.00 86.38 332 PRO A O 1
ATOM 2566 N N . ALA A 1 333 ? 7.283 -0.943 -12.286 1.00 84.31 333 ALA A N 1
ATOM 2567 C CA . ALA A 1 333 ? 6.391 -0.232 -13.196 1.00 84.31 333 ALA A CA 1
ATOM 2568 C C . ALA A 1 333 ? 7.100 0.967 -13.841 1.00 84.31 333 ALA A C 1
ATOM 2570 O O . ALA A 1 333 ? 7.062 1.100 -15.060 1.00 84.31 333 ALA A O 1
ATOM 2571 N N . ILE A 1 334 ? 7.817 1.767 -13.045 1.00 81.75 334 ILE A N 1
ATOM 2572 C CA . ILE A 1 334 ? 8.629 2.893 -13.524 1.00 81.75 334 ILE A CA 1
ATOM 2573 C C . ILE A 1 334 ? 9.665 2.400 -14.539 1.00 81.75 334 ILE A C 1
ATOM 2575 O O . ILE A 1 334 ? 9.771 2.963 -15.623 1.00 81.75 334 ILE A O 1
ATOM 2579 N N . HIS A 1 335 ? 10.380 1.314 -14.230 1.00 83.75 335 HIS A N 1
ATOM 2580 C CA . HIS A 1 335 ? 11.376 0.734 -15.127 1.00 83.75 335 HIS A CA 1
ATOM 2581 C C . HIS A 1 335 ? 10.758 0.262 -16.447 1.00 83.75 335 HIS A C 1
ATOM 2583 O O . HIS A 1 335 ? 11.305 0.544 -17.507 1.00 83.75 335 HIS A O 1
ATOM 2589 N N . ARG A 1 336 ? 9.600 -0.414 -16.409 1.00 85.62 336 ARG A N 1
ATOM 2590 C CA . ARG A 1 336 ? 8.889 -0.839 -17.627 1.00 85.62 336 ARG A CA 1
ATOM 2591 C C . ARG A 1 336 ? 8.473 0.344 -18.495 1.00 85.62 336 ARG A C 1
ATOM 2593 O O . ARG A 1 336 ? 8.728 0.321 -19.694 1.00 85.62 336 ARG A O 1
ATOM 2600 N N . VAL A 1 337 ? 7.869 1.372 -17.897 1.00 83.00 337 VAL A N 1
ATOM 2601 C CA . VAL A 1 337 ? 7.447 2.581 -18.622 1.00 83.00 337 VAL A CA 1
ATOM 2602 C C . VAL A 1 337 ? 8.659 3.288 -19.228 1.00 83.00 337 VAL A C 1
ATOM 2604 O O . VAL A 1 337 ? 8.634 3.649 -20.400 1.00 83.00 337 VAL A O 1
ATOM 2607 N N . TYR A 1 338 ? 9.743 3.426 -18.463 1.00 82.62 338 TYR A N 1
ATOM 2608 C CA . TYR A 1 338 ? 10.962 4.074 -18.933 1.00 82.62 338 TYR A CA 1
ATOM 2609 C C . TYR A 1 338 ? 11.636 3.296 -20.070 1.00 82.62 338 TYR A C 1
ATOM 2611 O O . TYR A 1 338 ? 11.955 3.887 -21.096 1.00 82.62 338 TYR A O 1
ATOM 2619 N N . MET A 1 339 ? 11.779 1.973 -19.942 1.00 83.06 339 MET A N 1
ATOM 2620 C CA . MET A 1 339 ? 12.335 1.120 -21.001 1.00 83.06 339 MET A CA 1
ATOM 2621 C C . MET A 1 339 ? 11.485 1.165 -22.271 1.00 83.06 339 MET A C 1
ATOM 2623 O O . MET A 1 339 ? 12.020 1.326 -23.363 1.00 83.06 339 MET A O 1
ATOM 2627 N N . SER A 1 340 ? 10.158 1.091 -22.135 1.00 86.56 340 SER A N 1
ATOM 2628 C CA . SER A 1 340 ? 9.247 1.224 -23.274 1.00 86.56 340 SER A CA 1
ATOM 2629 C C . SER A 1 340 ? 9.414 2.573 -23.974 1.00 86.56 340 SER A C 1
ATOM 2631 O O . SER A 1 340 ? 9.429 2.629 -25.200 1.00 86.56 340 SER A O 1
ATOM 2633 N N . HIS A 1 341 ? 9.564 3.654 -23.207 1.00 85.88 341 HIS A N 1
ATOM 2634 C CA . HIS A 1 341 ? 9.777 4.988 -23.753 1.00 85.88 341 HIS A CA 1
ATOM 2635 C C . HIS A 1 341 ? 11.141 5.128 -24.443 1.00 85.88 341 HIS A C 1
ATOM 2637 O O . HIS A 1 341 ? 11.223 5.709 -25.521 1.00 85.88 341 HIS A O 1
ATOM 2643 N N . GLN A 1 342 ? 12.204 4.562 -23.864 1.00 87.56 342 GLN A N 1
ATOM 2644 C CA . GLN A 1 342 ? 13.532 4.548 -24.481 1.00 87.56 342 GLN A CA 1
ATOM 2645 C C . GLN A 1 342 ? 13.536 3.795 -25.814 1.00 87.56 342 GLN A C 1
ATOM 2647 O O . GLN A 1 342 ? 14.119 4.284 -26.779 1.00 87.56 342 GLN A O 1
ATOM 2652 N N . ILE A 1 343 ? 12.871 2.637 -25.881 1.00 90.94 343 ILE A N 1
ATOM 2653 C CA . ILE A 1 343 ? 12.745 1.854 -27.116 1.00 90.94 343 ILE A CA 1
ATOM 2654 C C . ILE A 1 343 ? 11.982 2.649 -28.183 1.00 90.94 343 ILE A C 1
ATOM 2656 O O . ILE A 1 343 ? 12.457 2.734 -29.313 1.00 90.94 343 ILE A O 1
ATOM 2660 N N . ASP A 1 344 ? 10.852 3.271 -27.829 1.00 92.88 344 ASP A N 1
ATOM 2661 C CA . ASP A 1 344 ? 10.068 4.110 -28.751 1.00 92.88 344 ASP A CA 1
ATOM 2662 C C . ASP A 1 344 ? 10.900 5.286 -29.290 1.00 92.88 344 ASP A C 1
ATOM 2664 O O . ASP A 1 344 ? 10.979 5.493 -30.501 1.00 92.88 344 ASP A O 1
ATOM 2668 N N . ILE A 1 345 ? 11.610 6.014 -28.419 1.00 92.44 345 ILE A N 1
ATOM 2669 C CA . ILE A 1 345 ? 12.514 7.092 -28.848 1.00 92.44 345 ILE A CA 1
ATOM 2670 C C . ILE A 1 345 ? 13.594 6.553 -29.787 1.00 92.44 345 ILE A C 1
ATOM 2672 O O . ILE A 1 345 ? 13.832 7.141 -30.842 1.00 92.44 345 ILE A O 1
ATOM 2676 N N . PHE A 1 346 ? 14.246 5.446 -29.429 1.00 93.81 346 PHE A N 1
ATOM 2677 C CA . PHE A 1 346 ? 15.311 4.868 -30.242 1.00 93.81 346 PHE A CA 1
ATOM 2678 C C . PHE A 1 346 ? 14.809 4.473 -31.634 1.00 93.81 346 PHE A C 1
ATOM 2680 O O . PHE A 1 346 ? 15.457 4.786 -32.630 1.00 93.81 346 PHE A O 1
ATOM 2687 N N . GLN A 1 347 ? 13.629 3.853 -31.721 1.00 93.69 347 GLN A N 1
ATOM 2688 C CA . GLN A 1 347 ? 13.000 3.497 -32.993 1.00 93.69 347 GLN A CA 1
ATOM 2689 C C . GLN A 1 347 ? 12.685 4.733 -33.841 1.00 93.69 347 GLN A C 1
ATOM 2691 O O . GLN A 1 347 ? 12.965 4.732 -35.039 1.00 93.69 347 GLN A O 1
ATOM 2696 N N . ARG A 1 348 ? 12.166 5.807 -33.233 1.00 92.94 348 ARG A N 1
ATOM 2697 C CA . ARG A 1 348 ? 11.887 7.070 -33.938 1.00 92.94 348 ARG A CA 1
ATOM 2698 C C . ARG A 1 348 ? 13.153 7.732 -34.469 1.00 92.94 348 ARG A C 1
ATOM 2700 O O . ARG A 1 348 ? 13.163 8.183 -35.610 1.00 92.94 348 ARG A O 1
ATOM 2707 N N . VAL A 1 349 ? 14.215 7.780 -33.663 1.00 93.06 349 VAL A N 1
ATOM 2708 C CA . VAL A 1 349 ? 15.509 8.340 -34.080 1.00 93.06 349 VAL A CA 1
ATOM 2709 C C . VAL A 1 349 ? 16.101 7.500 -35.207 1.00 93.06 349 VAL A C 1
ATOM 2711 O O . VAL A 1 349 ? 16.453 8.047 -36.246 1.00 93.06 349 VAL A O 1
ATOM 2714 N N . LYS A 1 350 ? 16.138 6.172 -35.054 1.00 92.25 350 LYS A N 1
ATOM 2715 C CA . LYS A 1 350 ? 16.621 5.253 -36.089 1.00 92.25 350 LYS A CA 1
ATOM 2716 C C . LYS A 1 350 ? 15.879 5.455 -37.417 1.00 92.25 350 LYS A C 1
ATOM 2718 O O . LYS A 1 350 ? 16.518 5.659 -38.442 1.00 92.25 350 LYS A O 1
ATOM 2723 N N . ALA A 1 351 ? 14.547 5.507 -37.382 1.00 92.62 351 ALA A N 1
ATOM 2724 C CA . ALA A 1 351 ? 13.722 5.729 -38.569 1.00 92.62 351 ALA A CA 1
ATOM 2725 C C . ALA A 1 351 ? 13.942 7.104 -39.231 1.00 92.62 351 ALA A C 1
ATOM 2727 O O . ALA A 1 351 ? 13.699 7.245 -40.427 1.00 92.62 351 ALA A O 1
ATOM 2728 N N . ALA A 1 352 ? 14.370 8.121 -38.478 1.00 92.56 352 ALA A N 1
ATOM 2729 C CA . ALA A 1 352 ? 14.706 9.431 -39.031 1.00 92.56 352 ALA A CA 1
ATOM 2730 C C . ALA A 1 352 ? 16.059 9.424 -39.760 1.00 92.56 352 ALA A C 1
ATOM 2732 O O . ALA A 1 352 ? 16.189 10.074 -40.792 1.00 92.56 352 ALA A O 1
ATOM 2733 N N . TYR A 1 353 ? 17.042 8.672 -39.253 1.00 89.31 353 TYR A N 1
ATOM 2734 C CA . TYR A 1 353 ? 18.364 8.550 -39.877 1.00 89.31 353 TYR A CA 1
ATOM 2735 C C . TYR A 1 353 ? 18.386 7.588 -41.071 1.00 89.31 353 TYR A C 1
ATOM 2737 O O . TYR A 1 353 ? 19.149 7.812 -41.996 1.00 89.31 353 TYR A O 1
ATOM 2745 N N . GLU A 1 354 ? 17.539 6.555 -41.090 1.00 86.31 354 GLU A N 1
ATOM 2746 C CA . GLU A 1 354 ? 17.433 5.608 -42.218 1.00 86.31 354 GLU A CA 1
ATOM 2747 C C . GLU A 1 354 ? 16.639 6.163 -43.422 1.00 86.31 354 GLU A C 1
ATOM 2749 O O . GLU A 1 354 ? 16.509 5.489 -44.441 1.00 86.31 354 GLU A O 1
ATOM 2754 N N . LYS A 1 355 ? 16.084 7.380 -43.312 1.00 67.12 355 LYS A N 1
ATOM 2755 C CA . LYS A 1 355 ? 15.372 8.093 -44.391 1.00 67.12 355 LYS A CA 1
ATOM 2756 C C . LYS A 1 355 ? 16.231 9.143 -45.116 1.00 67.12 355 LYS A C 1
ATOM 2758 O O . LYS A 1 355 ? 15.703 9.840 -45.983 1.00 67.12 355 LYS A O 1
ATOM 2763 N N . ILE A 1 356 ? 17.505 9.271 -44.746 1.00 52.16 356 ILE A N 1
ATOM 2764 C CA . ILE A 1 356 ? 18.529 10.099 -45.405 1.00 52.16 356 ILE A CA 1
ATOM 2765 C C . ILE A 1 356 ? 19.446 9.153 -46.171 1.00 52.16 356 ILE A C 1
ATOM 2767 O O . ILE A 1 356 ? 19.795 9.493 -47.322 1.00 52.16 356 ILE A O 1
#

Foldseek 3Di:
DLLLLLLCCVQVVPDLVNSLVQLVCVVVDPDDDPDDLVSLLSSLLSLLVQLLVVDPDSVCLVVLLVVCPDPVDVPDRCSGDVVSQVSSQVSSCSRPVPDRDDSSNSSVSNVVNCVVPNPVRSNVVNVVCVVVVVVVVVPPPDDDDDDDDDDDDDDDDDDDDDDPPPPVLVVLLVVLLVVADPDDDDDDDDDDDDDDDDPDDPDDPDPPVVVVDDDDDDPVRVVVVPQADPPPRHGDDPPDPQWDWDFDFQKIKIKGADPVCCPPPCRIDIDIPFDFSYPDPPGPHGSVLLSVLSCCLPVPDDVVVVVVVCVVVVGRHHDPVSSVVSNVVCVVVVVVVVVVVVVVVVVVVVVVVVVD

Sequence (356 aa):
MGLLLASLMHAENLALEKAKIVYSACLMAIHGKHLCHQHYRSAACWLIGEARSSLEDPNQLDAHLRVALEPAHPQRTDVVPMEVLQRLQSYAELFDKTTPITMLDIVRFLSDCASRYGLNNIVAEMDCNSSDSLKRKLDLDSEEMMPECSSKSVRLDESGRGNTVASGLEALLFAAESLGKIESEAKQGSDAIFSLPSSSFSQPNTAPSTWKKIFCVEGERLKELFQFCPRCGSRQEEGDSSVHIKAVGSAPVVTIRCKKCNQSPNKEVVWSGQSKAVDHPRARAFSNNIRIAAAAATNGVRISSILRFAKEANLAFIPKSTFYHVFERLRPAIHRVYMSHQIDIFQRVKAAYEKI

Organism: Ancylostoma caninum (NCBI:txid29170)